Protein AF-A0A6N7AHN6-F1 (afdb_monomer)

Structure (mmCIF, N/CA/C/O backbone):
data_AF-A0A6N7AHN6-F1
#
_entry.id   AF-A0A6N7AHN6-F1
#
loop_
_atom_site.group_PDB
_atom_site.id
_atom_site.type_symbol
_atom_site.label_atom_id
_atom_site.label_alt_id
_atom_site.label_comp_id
_atom_site.label_asym_id
_atom_site.label_entity_id
_atom_site.label_seq_id
_atom_site.pdbx_PDB_ins_code
_atom_site.Cartn_x
_atom_site.Cartn_y
_atom_site.Cartn_z
_atom_site.occupancy
_atom_site.B_iso_or_equiv
_atom_site.auth_seq_id
_atom_site.auth_comp_id
_atom_site.auth_asym_id
_atom_site.auth_atom_id
_atom_site.pdbx_PDB_model_num
ATOM 1 N N . MET A 1 1 ? 43.052 2.326 23.527 1.00 39.94 1 MET A N 1
ATOM 2 C CA . MET A 1 1 ? 41.924 3.138 23.022 1.00 39.94 1 MET A CA 1
ATOM 3 C C . MET A 1 1 ? 40.720 2.216 22.870 1.00 39.94 1 MET A C 1
ATOM 5 O O . MET A 1 1 ? 40.776 1.371 21.984 1.00 39.94 1 MET A O 1
ATOM 9 N N . PRO A 1 2 ? 39.702 2.257 23.745 1.00 37.88 2 PRO A N 1
ATOM 10 C CA . PRO A 1 2 ? 38.536 1.399 23.588 1.00 37.88 2 PRO A CA 1
ATOM 11 C C . PRO A 1 2 ? 37.532 2.038 22.619 1.00 37.88 2 PRO A C 1
ATOM 13 O O . PRO A 1 2 ? 37.198 3.216 22.726 1.00 37.88 2 PRO A O 1
ATOM 16 N N . VAL A 1 3 ? 37.080 1.234 21.660 1.00 33.00 3 VAL A N 1
ATOM 17 C CA . VAL A 1 3 ? 36.005 1.522 20.700 1.00 33.00 3 VAL A CA 1
ATOM 18 C C . VAL A 1 3 ? 34.659 1.520 21.443 1.00 33.00 3 VAL A C 1
ATOM 20 O O . VAL A 1 3 ? 34.403 0.558 22.171 1.00 33.00 3 VAL A O 1
ATOM 23 N N . PRO A 1 4 ? 33.782 2.533 21.306 1.00 35.06 4 PRO A N 1
ATOM 24 C CA . PRO A 1 4 ? 32.464 2.473 21.923 1.00 35.06 4 PRO A CA 1
ATOM 25 C C . PRO A 1 4 ? 31.562 1.485 21.172 1.00 35.06 4 PRO A C 1
ATOM 27 O O . PRO A 1 4 ? 31.421 1.542 19.950 1.00 35.06 4 PRO A O 1
ATOM 30 N N . ALA A 1 5 ? 30.957 0.581 21.942 1.00 36.62 5 ALA A N 1
ATOM 31 C CA . ALA A 1 5 ? 29.991 -0.410 21.493 1.00 36.62 5 ALA A CA 1
ATOM 32 C C . ALA A 1 5 ? 28.795 0.242 20.775 1.00 36.62 5 ALA A C 1
ATOM 34 O O . ALA A 1 5 ? 28.278 1.281 21.194 1.00 36.62 5 ALA A O 1
ATOM 35 N N . GLY A 1 6 ? 28.374 -0.389 19.677 1.00 32.75 6 GLY A N 1
ATOM 36 C CA . GLY A 1 6 ? 27.333 0.094 18.780 1.00 32.75 6 GLY A CA 1
ATOM 37 C C . GLY A 1 6 ? 25.990 0.322 19.471 1.00 32.75 6 GLY A C 1
ATOM 38 O O . GLY A 1 6 ? 25.491 -0.520 20.216 1.00 32.75 6 GLY A O 1
ATOM 39 N N . LYS A 1 7 ? 25.372 1.469 19.170 1.00 34.88 7 LYS A N 1
ATOM 40 C CA . LYS A 1 7 ? 23.957 1.711 19.447 1.00 34.88 7 LYS A CA 1
ATOM 41 C C . LYS A 1 7 ? 23.135 0.780 18.558 1.00 34.88 7 LYS A C 1
ATOM 43 O O . LYS A 1 7 ? 22.992 1.028 17.365 1.00 34.88 7 LYS A O 1
ATOM 48 N N . GLY A 1 8 ? 22.611 -0.292 19.142 1.00 31.05 8 GLY A N 1
ATOM 49 C CA . GLY A 1 8 ? 21.538 -1.060 18.527 1.00 31.05 8 GLY A CA 1
ATOM 50 C C . GLY A 1 8 ? 20.337 -0.146 18.301 1.00 31.05 8 GLY A C 1
ATOM 51 O O . GLY A 1 8 ? 19.847 0.482 19.240 1.00 31.05 8 GLY A O 1
ATOM 52 N N . TYR A 1 9 ? 19.862 -0.066 17.059 1.00 34.28 9 TYR A N 1
ATOM 53 C CA . TYR A 1 9 ? 18.555 0.498 16.726 1.00 34.28 9 TYR A CA 1
ATOM 54 C C . TYR A 1 9 ? 17.463 -0.465 17.215 1.00 34.28 9 TYR A C 1
ATOM 56 O O . TYR A 1 9 ? 16.785 -1.123 16.432 1.00 34.28 9 TYR A O 1
ATOM 64 N N . GLY A 1 10 ? 17.326 -0.597 18.533 1.00 28.77 10 GLY A N 1
ATOM 65 C CA . GLY A 1 10 ? 16.145 -1.186 19.141 1.00 28.77 10 GLY A CA 1
ATOM 66 C C . GLY A 1 10 ? 15.021 -0.165 19.044 1.00 28.77 10 GLY A C 1
ATOM 67 O O . GLY A 1 10 ? 15.088 0.879 19.688 1.00 28.77 10 GLY A O 1
ATOM 68 N N . CYS A 1 11 ? 14.013 -0.436 18.215 1.00 34.22 11 CYS A N 1
ATOM 69 C CA . CYS A 1 11 ? 12.752 0.294 18.284 1.00 34.22 11 CYS A CA 1
ATOM 70 C C . CYS A 1 11 ? 12.193 0.130 19.702 1.00 34.22 11 CYS A C 1
ATOM 72 O O . CYS A 1 11 ? 11.821 -0.975 20.085 1.00 34.22 11 CYS A O 1
ATOM 74 N N . ASP A 1 12 ? 12.163 1.211 20.480 1.00 32.59 12 ASP A N 1
ATOM 75 C CA . ASP A 1 12 ? 11.444 1.250 21.749 1.00 32.59 12 ASP A CA 1
ATOM 76 C C . ASP A 1 12 ? 9.932 1.177 21.453 1.00 32.59 12 ASP A C 1
ATOM 78 O O . ASP A 1 12 ? 9.392 2.118 20.861 1.00 32.59 12 ASP A O 1
ATOM 82 N N . PRO A 1 13 ? 9.225 0.100 21.846 1.00 39.59 13 PRO A N 1
ATOM 83 C CA . PRO A 1 13 ? 7.783 -0.028 21.634 1.00 39.59 13 PRO A CA 1
ATOM 84 C C . PRO A 1 13 ? 6.960 0.983 22.454 1.00 39.59 13 PRO A C 1
ATOM 86 O O . PRO A 1 13 ? 5.746 1.049 22.283 1.00 39.59 13 PRO A O 1
ATOM 89 N N . ARG A 1 14 ? 7.595 1.765 23.342 1.00 36.28 14 ARG A N 1
ATOM 90 C CA . ARG A 1 14 ? 6.977 2.824 24.156 1.00 36.28 14 ARG A CA 1
ATOM 91 C C . ARG A 1 14 ? 7.318 4.242 23.691 1.00 36.28 14 ARG A C 1
ATOM 93 O O . ARG A 1 14 ? 6.868 5.203 24.313 1.00 36.28 14 ARG A O 1
ATOM 100 N N . SER A 1 15 ? 8.067 4.406 22.598 1.00 34.34 15 SER A N 1
ATOM 101 C CA . SER A 1 15 ? 8.198 5.726 21.977 1.00 34.34 15 SER A CA 1
ATOM 102 C C . SER A 1 15 ? 6.828 6.128 21.415 1.00 34.34 15 SER A C 1
ATOM 104 O O . SER A 1 15 ? 6.221 5.292 20.740 1.00 34.34 15 SER A O 1
ATOM 106 N N . PRO A 1 16 ? 6.302 7.347 21.668 1.00 36.22 16 PRO A N 1
ATOM 107 C CA . PRO A 1 16 ? 5.011 7.770 21.141 1.00 36.22 16 PRO A CA 1
ATOM 108 C C . PRO A 1 16 ? 5.146 7.929 19.626 1.00 36.22 16 PRO A C 1
ATOM 110 O O . PRO A 1 16 ? 5.413 9.010 19.103 1.00 36.22 16 PRO A O 1
ATOM 113 N N . ALA A 1 17 ? 5.023 6.819 18.902 1.00 42.56 17 ALA A N 1
ATOM 114 C CA . ALA A 1 17 ? 4.887 6.826 17.467 1.00 42.56 17 ALA A CA 1
ATOM 115 C C . ALA A 1 17 ? 3.622 7.630 17.197 1.00 42.56 17 ALA A C 1
ATOM 117 O O . ALA A 1 17 ? 2.525 7.169 17.497 1.00 42.56 17 ALA A O 1
ATOM 118 N N . VAL A 1 18 ? 3.794 8.860 16.708 1.00 52.00 18 VAL A N 1
ATOM 119 C CA . VAL A 1 18 ? 2.701 9.747 16.310 1.00 52.00 18 VAL A CA 1
ATOM 120 C C . VAL A 1 18 ? 1.701 8.907 15.522 1.00 52.00 18 VAL A C 1
ATOM 122 O O . VAL A 1 18 ? 2.014 8.448 14.417 1.00 52.00 18 VAL A O 1
ATOM 125 N N . VAL A 1 19 ? 0.538 8.639 16.124 1.00 57.44 19 VAL A N 1
ATOM 126 C CA . VAL A 1 19 ? -0.508 7.844 15.486 1.00 57.44 19 VAL A CA 1
ATOM 127 C C . VAL A 1 19 ? -0.820 8.535 14.169 1.00 57.44 19 VAL A C 1
ATOM 129 O O . VAL A 1 19 ? -1.138 9.727 14.127 1.00 57.44 19 VAL A O 1
ATOM 132 N N . SER A 1 20 ? -0.610 7.809 13.072 1.00 68.69 20 SER A N 1
ATOM 133 C CA . SER A 1 20 ? -0.808 8.346 11.732 1.00 68.69 20 SER A CA 1
ATOM 134 C C . SER A 1 20 ? -2.305 8.505 11.519 1.00 68.69 20 SER A C 1
ATOM 136 O O . SER A 1 20 ? -3.002 7.542 11.226 1.00 68.69 20 SER A O 1
ATOM 138 N N . GLY A 1 21 ? -2.803 9.717 11.753 1.00 82.25 21 GLY A N 1
ATOM 139 C CA . GLY A 1 21 ? -4.217 10.022 11.614 1.00 82.25 21 GLY A CA 1
ATOM 140 C C . GLY A 1 21 ? -4.666 10.104 10.149 1.00 82.25 21 GLY A C 1
ATOM 141 O O . GLY A 1 21 ? -3.852 9.976 9.219 1.00 82.25 21 GLY A O 1
ATOM 142 N N . PRO A 1 22 ? -5.969 10.334 9.922 1.00 89.06 22 PRO A N 1
ATOM 143 C CA . PRO A 1 22 ? -6.553 10.401 8.590 1.00 89.06 22 PRO A CA 1
ATOM 144 C C . PRO A 1 22 ? -5.842 11.325 7.594 1.00 89.06 22 PRO A C 1
ATOM 146 O O . PRO A 1 22 ? -5.617 10.940 6.444 1.00 89.06 22 PRO A O 1
ATOM 149 N N . GLY A 1 23 ? -5.436 12.524 8.015 1.00 91.00 23 GLY A N 1
ATOM 150 C CA . GLY A 1 23 ? -4.779 13.503 7.153 1.00 91.00 23 GLY A CA 1
ATOM 151 C C . GLY A 1 23 ? -3.401 13.052 6.667 1.00 91.00 23 GLY A C 1
ATOM 152 O O . GLY A 1 23 ? -3.071 13.223 5.492 1.00 91.00 23 GLY A O 1
ATOM 153 N N . VAL A 1 24 ? -2.597 12.434 7.539 1.00 91.50 24 VAL A N 1
ATOM 154 C CA . VAL A 1 24 ? -1.298 11.852 7.147 1.00 91.50 24 VAL A CA 1
ATOM 155 C C . VAL A 1 24 ? -1.517 10.716 6.152 1.00 91.50 24 VAL A C 1
ATOM 157 O O . VAL A 1 24 ? -0.846 10.670 5.119 1.00 91.50 24 VAL A O 1
ATOM 160 N N . THR A 1 25 ? -2.494 9.854 6.431 1.00 93.88 25 THR A N 1
ATOM 161 C CA . THR A 1 25 ? -2.816 8.696 5.596 1.00 93.88 25 THR A CA 1
ATOM 162 C C . THR A 1 25 ? -3.209 9.097 4.181 1.00 93.88 25 THR A C 1
ATOM 164 O O . THR A 1 25 ? -2.627 8.600 3.216 1.00 93.88 25 THR A O 1
ATOM 167 N N . ARG A 1 26 ? -4.107 10.079 4.041 1.00 95.81 26 ARG A N 1
ATOM 168 C CA . ARG A 1 26 ? -4.501 10.626 2.734 1.00 95.81 26 ARG A CA 1
ATOM 169 C C . ARG A 1 26 ? -3.321 11.205 1.957 1.00 95.81 26 ARG A C 1
ATOM 171 O O . ARG A 1 26 ? -3.214 10.971 0.756 1.00 95.81 26 ARG A O 1
ATOM 178 N N . ARG A 1 27 ? -2.410 11.927 2.622 1.00 96.56 27 ARG A N 1
ATOM 179 C CA . ARG A 1 27 ? -1.215 12.478 1.957 1.00 96.56 27 ARG A CA 1
ATOM 180 C C . ARG A 1 27 ? -0.295 11.380 1.428 1.00 96.56 27 ARG A C 1
ATOM 182 O O . ARG A 1 27 ? 0.122 11.457 0.278 1.00 96.56 27 ARG A O 1
ATOM 189 N N . GLN A 1 28 ? -0.006 10.354 2.231 1.00 97.12 28 GLN A N 1
ATOM 190 C CA . GLN A 1 28 ? 0.841 9.237 1.791 1.00 97.12 28 GLN A CA 1
ATOM 191 C C . GLN A 1 28 ? 0.197 8.453 0.639 1.00 97.12 28 GLN A C 1
ATOM 193 O O . GLN A 1 28 ? 0.873 8.154 -0.343 1.00 97.12 28 GLN A O 1
ATOM 198 N N . ALA A 1 29 ? -1.116 8.208 0.709 1.00 98.00 29 ALA A N 1
ATOM 199 C CA . ALA A 1 29 ? -1.883 7.613 -0.384 1.00 98.00 29 ALA A CA 1
ATOM 200 C C . ALA A 1 29 ? -1.804 8.459 -1.671 1.00 98.00 29 ALA A C 1
ATOM 202 O O . ALA A 1 29 ? -1.579 7.927 -2.758 1.00 98.00 29 ALA A O 1
ATOM 203 N N . GLY A 1 30 ? -1.906 9.786 -1.549 1.00 98.25 30 GLY A N 1
ATOM 204 C CA . GLY A 1 30 ? -1.727 10.715 -2.665 1.00 98.25 30 GLY A CA 1
ATOM 205 C C . GLY A 1 30 ? -0.326 10.659 -3.283 1.00 98.25 30 GLY A C 1
ATOM 206 O O . GLY A 1 30 ? -0.199 10.658 -4.507 1.00 98.25 30 GLY A O 1
ATOM 207 N N . TYR A 1 31 ? 0.727 10.565 -2.466 1.00 98.25 31 TYR A N 1
ATOM 208 C CA . TYR A 1 31 ? 2.099 10.432 -2.963 1.00 98.25 31 TYR A CA 1
ATOM 209 C C . TYR A 1 31 ? 2.334 9.118 -3.698 1.00 98.25 31 TYR A C 1
ATOM 211 O O . TYR A 1 31 ? 2.979 9.145 -4.748 1.00 98.25 31 TYR A O 1
ATOM 219 N N . LEU A 1 32 ? 1.807 8.001 -3.183 1.00 98.56 32 LEU A N 1
ATOM 220 C CA . LEU A 1 32 ? 1.880 6.713 -3.872 1.00 98.56 32 LEU A CA 1
ATOM 221 C C . LEU A 1 32 ? 1.182 6.789 -5.231 1.00 98.56 32 LEU A C 1
ATOM 223 O O . LEU A 1 32 ? 1.795 6.455 -6.238 1.00 98.56 32 LEU A O 1
ATOM 227 N N . ARG A 1 33 ? -0.052 7.310 -5.272 1.00 98.56 33 ARG A N 1
ATOM 228 C CA . ARG A 1 33 ? -0.821 7.464 -6.518 1.00 98.56 33 ARG A CA 1
ATOM 229 C C . ARG A 1 33 ? -0.051 8.257 -7.579 1.00 98.56 33 ARG A C 1
ATOM 231 O O . ARG A 1 33 ? -0.053 7.886 -8.746 1.00 98.56 33 ARG A O 1
ATOM 238 N N . GLN A 1 34 ? 0.630 9.332 -7.178 1.00 98.44 34 GLN A N 1
ATOM 239 C CA . GLN A 1 34 ? 1.436 10.143 -8.097 1.00 98.44 34 GLN A CA 1
ATOM 240 C C . GLN A 1 34 ? 2.677 9.406 -8.615 1.00 98.44 34 GLN A C 1
ATOM 242 O O . GLN A 1 34 ? 2.981 9.493 -9.801 1.00 98.44 34 GLN A O 1
ATOM 247 N N . SER A 1 35 ? 3.417 8.708 -7.746 1.00 98.12 35 SER A N 1
ATOM 248 C CA . SER A 1 35 ? 4.598 7.949 -8.185 1.00 98.12 35 SER A CA 1
ATOM 249 C C . SER A 1 35 ? 4.228 6.755 -9.055 1.00 98.12 35 SER A C 1
ATOM 251 O O . SER A 1 35 ? 4.932 6.483 -10.019 1.00 98.12 35 SER A O 1
ATOM 253 N N . ASP A 1 36 ? 3.120 6.090 -8.733 1.00 98.38 36 ASP A N 1
ATOM 254 C CA . ASP A 1 36 ? 2.578 4.970 -9.494 1.00 98.38 36 ASP A CA 1
ATOM 255 C C . ASP A 1 36 ? 2.229 5.396 -10.926 1.00 98.38 36 ASP A C 1
ATOM 257 O O . ASP A 1 36 ? 2.824 4.904 -11.883 1.00 98.38 36 ASP A O 1
ATOM 261 N N . ALA A 1 37 ? 1.388 6.426 -11.071 1.00 97.69 37 ALA A N 1
ATOM 262 C CA . ALA A 1 37 ? 1.009 6.963 -12.377 1.00 97.69 37 ALA A CA 1
ATOM 263 C C . ALA A 1 37 ? 2.217 7.430 -13.209 1.00 97.69 37 ALA A C 1
ATOM 265 O O . ALA A 1 37 ? 2.214 7.313 -14.432 1.00 97.69 37 ALA A O 1
ATOM 266 N N . ARG A 1 38 ? 3.263 7.958 -12.559 1.00 96.94 38 ARG A N 1
ATOM 267 C CA . ARG A 1 38 ? 4.487 8.395 -13.241 1.00 96.94 38 ARG A CA 1
ATOM 268 C C . ARG A 1 38 ? 5.330 7.212 -13.725 1.00 96.94 38 ARG A C 1
ATOM 270 O O . ARG A 1 38 ? 5.765 7.217 -14.874 1.00 96.94 38 ARG A O 1
ATOM 277 N N . LEU A 1 39 ? 5.561 6.206 -12.881 1.00 96.62 39 LEU A N 1
ATOM 278 C CA . LEU A 1 39 ? 6.412 5.059 -13.217 1.00 96.62 39 LEU A CA 1
ATOM 279 C C . LEU A 1 39 ? 5.756 4.142 -14.263 1.00 96.62 39 LEU A C 1
ATOM 281 O O . LEU A 1 39 ? 6.416 3.722 -15.223 1.00 96.62 39 LEU A O 1
ATOM 285 N N . PHE A 1 40 ? 4.452 3.902 -14.102 1.00 97.12 40 PHE A N 1
ATOM 286 C CA . PHE A 1 40 ? 3.639 2.985 -14.906 1.00 97.12 40 PHE A CA 1
ATOM 287 C C . PHE A 1 40 ? 2.801 3.691 -15.982 1.00 97.12 40 PHE A C 1
ATOM 289 O O . PHE A 1 40 ? 1.854 3.116 -16.511 1.00 97.12 40 PHE A O 1
ATOM 296 N N . HIS A 1 41 ? 3.178 4.913 -16.387 1.00 94.12 41 HIS A N 1
ATOM 297 C CA . HIS A 1 41 ? 2.607 5.558 -17.584 1.00 94.12 41 HIS A CA 1
ATOM 298 C C . HIS A 1 41 ? 2.793 4.710 -18.860 1.00 94.12 41 HIS A C 1
ATOM 300 O O . HIS A 1 41 ? 2.097 4.903 -19.854 1.00 94.12 41 HIS A O 1
ATOM 306 N N . ALA A 1 42 ? 3.748 3.781 -18.821 1.00 90.25 42 ALA A N 1
ATOM 307 C CA . ALA A 1 42 ? 3.970 2.714 -19.780 1.00 90.25 42 ALA A CA 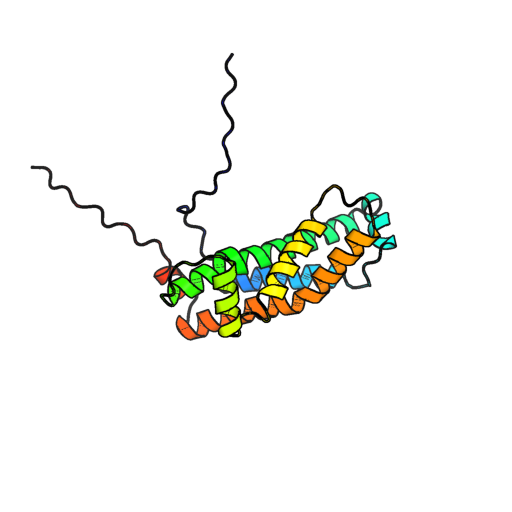1
ATOM 308 C C . ALA A 1 42 ? 4.263 1.404 -19.016 1.00 90.25 42 ALA A C 1
ATOM 310 O O . ALA A 1 42 ? 4.708 1.476 -17.862 1.00 90.25 42 ALA A O 1
ATOM 311 N N . PRO A 1 43 ? 4.093 0.222 -19.641 1.00 89.56 43 PRO A N 1
ATOM 312 C CA . PRO A 1 43 ? 4.434 -1.066 -19.031 1.00 89.56 43 PRO A CA 1
ATOM 313 C C . PRO A 1 43 ? 5.878 -1.100 -18.521 1.00 89.56 43 PRO A C 1
ATOM 315 O O . PRO A 1 43 ? 6.784 -0.603 -19.200 1.00 89.56 43 PRO A O 1
ATOM 318 N N . PHE A 1 44 ? 6.114 -1.648 -17.327 1.00 91.88 44 PHE A N 1
ATOM 319 C CA . PHE A 1 44 ? 7.454 -1.724 -16.742 1.00 91.88 44 PHE A CA 1
ATOM 320 C C . PHE A 1 44 ? 8.115 -3.058 -17.103 1.00 91.88 44 PHE A C 1
ATOM 322 O O . PHE A 1 44 ? 7.823 -4.074 -16.490 1.00 91.88 44 PHE A O 1
ATOM 329 N N . THR A 1 45 ? 8.955 -3.083 -18.138 1.00 94.56 45 THR A N 1
ATOM 330 C CA . THR A 1 45 ? 9.526 -4.326 -18.689 1.00 94.56 45 THR A CA 1
ATOM 331 C C . THR A 1 45 ? 10.960 -4.586 -18.215 1.00 94.56 45 THR A C 1
ATOM 333 O O . THR A 1 45 ? 11.619 -3.687 -17.685 1.00 94.56 45 THR A O 1
ATOM 336 N N . ALA A 1 46 ? 11.478 -5.791 -18.463 1.00 92.75 46 ALA A N 1
ATOM 337 C CA . ALA A 1 46 ? 12.877 -6.142 -18.212 1.00 92.75 46 ALA A CA 1
ATOM 338 C C . ALA A 1 46 ? 13.861 -5.223 -18.961 1.00 92.75 46 ALA A C 1
ATOM 340 O O . ALA A 1 46 ? 14.884 -4.823 -18.410 1.00 92.75 46 ALA A O 1
ATOM 341 N N . GLU A 1 47 ? 13.533 -4.790 -20.182 1.00 92.69 47 GLU A N 1
ATOM 342 C CA . GLU A 1 47 ? 14.352 -3.825 -20.926 1.00 92.69 47 GLU A CA 1
ATOM 343 C C . GLU A 1 47 ? 14.389 -2.461 -20.232 1.00 92.69 47 GLU A C 1
ATOM 345 O O . GLU A 1 47 ? 15.401 -1.765 -20.280 1.00 92.69 47 GLU A O 1
ATOM 350 N N . ARG A 1 48 ? 13.299 -2.053 -19.567 1.00 93.38 48 ARG A N 1
ATOM 351 C CA . ARG A 1 48 ? 13.297 -0.819 -18.771 1.00 93.38 48 ARG A CA 1
ATOM 352 C C . ARG A 1 48 ? 14.173 -0.962 -17.532 1.00 93.38 48 ARG A C 1
ATOM 354 O O . ARG A 1 48 ? 14.886 -0.012 -17.226 1.00 93.38 48 ARG A O 1
ATOM 361 N N . VAL A 1 49 ? 14.164 -2.127 -16.883 1.00 91.69 49 VAL A N 1
ATOM 362 C CA . VAL A 1 49 ? 15.060 -2.433 -15.757 1.00 91.69 49 VAL A CA 1
ATOM 363 C C . VAL A 1 49 ? 16.528 -2.375 -16.182 1.00 91.69 49 VAL A C 1
ATOM 365 O O . VAL A 1 49 ? 17.326 -1.717 -15.524 1.00 91.69 49 VAL A O 1
ATOM 368 N N . ALA A 1 50 ? 16.882 -2.968 -17.324 1.00 90.56 50 ALA A N 1
ATOM 369 C CA . ALA A 1 50 ? 18.257 -2.965 -17.832 1.00 90.56 50 ALA A CA 1
ATOM 370 C C . ALA A 1 50 ? 18.814 -1.555 -18.123 1.00 90.56 50 ALA A C 1
ATOM 372 O O . ALA A 1 50 ? 20.019 -1.381 -18.282 1.00 90.56 50 ALA A O 1
ATOM 373 N N . ARG A 1 51 ? 17.949 -0.536 -18.205 1.00 91.31 51 ARG A N 1
ATOM 374 C CA . ARG A 1 51 ? 18.347 0.863 -18.418 1.00 91.31 51 ARG A CA 1
ATOM 375 C C . ARG A 1 51 ? 18.512 1.659 -17.126 1.00 91.31 51 ARG A C 1
ATOM 377 O O . ARG A 1 51 ? 18.936 2.803 -17.225 1.00 91.31 51 ARG A O 1
ATOM 384 N N . LEU A 1 52 ? 18.190 1.111 -15.950 1.00 90.50 52 LEU A N 1
ATOM 385 C CA . LEU A 1 52 ? 18.229 1.866 -14.688 1.00 90.50 52 LEU A CA 1
ATOM 386 C C . LEU A 1 52 ? 19.622 2.445 -14.394 1.00 90.50 52 LEU A C 1
ATOM 388 O O . LEU A 1 52 ? 19.712 3.590 -13.964 1.00 90.50 52 LEU A O 1
ATOM 392 N N . ASP A 1 53 ? 20.693 1.715 -14.714 1.00 87.75 53 ASP A N 1
ATOM 393 C CA . ASP A 1 53 ? 22.072 2.188 -14.508 1.00 87.75 53 ASP A CA 1
ATOM 394 C C . ASP A 1 53 ? 22.451 3.365 -15.421 1.00 87.75 53 ASP A C 1
ATOM 396 O O . ASP A 1 53 ? 23.280 4.202 -15.064 1.00 87.75 53 ASP A O 1
ATOM 400 N N . ALA A 1 54 ? 21.846 3.441 -16.609 1.00 91.38 54 ALA A N 1
ATOM 401 C CA . ALA A 1 54 ? 22.118 4.477 -17.605 1.00 91.38 54 ALA A CA 1
ATOM 402 C C . ALA A 1 54 ? 21.109 5.641 -17.560 1.00 91.38 54 ALA A C 1
ATOM 404 O O . ALA A 1 54 ? 21.397 6.727 -18.066 1.00 91.38 54 ALA A O 1
ATOM 405 N N . ASP A 1 55 ? 19.932 5.429 -16.970 1.00 93.56 55 ASP A N 1
ATOM 406 C CA . ASP A 1 55 ? 18.835 6.389 -16.867 1.00 93.56 55 ASP A CA 1
ATOM 407 C C . ASP A 1 55 ? 18.522 6.681 -15.393 1.00 93.56 55 ASP A C 1
ATOM 409 O O . ASP A 1 55 ? 17.637 6.082 -14.773 1.00 93.56 55 ASP A O 1
ATOM 413 N N . ILE A 1 56 ? 19.243 7.665 -14.846 1.00 93.00 56 ILE A N 1
ATOM 414 C CA . ILE A 1 56 ? 19.081 8.139 -13.463 1.00 93.00 56 ILE A CA 1
ATOM 415 C C . ILE A 1 56 ? 17.625 8.537 -13.185 1.00 93.00 56 ILE A C 1
ATOM 417 O O . ILE A 1 56 ? 17.094 8.252 -12.114 1.00 93.00 56 ILE A O 1
ATOM 421 N N . GLY A 1 57 ? 16.945 9.155 -14.155 1.00 94.81 57 GLY A N 1
ATOM 422 C CA . GLY A 1 57 ? 15.566 9.599 -13.983 1.00 94.81 57 GLY A CA 1
ATOM 423 C C . GLY A 1 57 ? 14.590 8.433 -13.817 1.00 94.81 57 GLY A C 1
ATOM 424 O O . GLY A 1 57 ? 13.623 8.545 -13.059 1.00 94.81 57 GLY A O 1
ATOM 425 N N . LEU A 1 58 ? 14.821 7.315 -14.508 1.00 93.38 58 LEU A N 1
ATOM 426 C CA . LEU A 1 58 ? 14.043 6.087 -14.343 1.00 93.38 58 LEU A CA 1
ATOM 427 C C . LEU A 1 58 ? 14.379 5.372 -13.026 1.00 93.38 58 LEU A C 1
ATOM 429 O O . LEU A 1 58 ? 13.462 4.903 -12.344 1.00 93.38 58 LEU A O 1
ATOM 433 N N . ALA A 1 59 ? 15.658 5.336 -12.642 1.00 92.88 59 ALA A N 1
ATOM 434 C CA . ALA A 1 59 ? 16.101 4.785 -11.361 1.00 92.88 59 ALA A CA 1
ATOM 435 C C . ALA A 1 59 ? 15.448 5.508 -10.175 1.00 92.88 59 ALA A C 1
ATOM 437 O O . ALA A 1 59 ? 14.813 4.877 -9.328 1.00 92.88 59 ALA A O 1
ATOM 438 N N . GLU A 1 60 ? 15.487 6.841 -10.166 1.00 94.94 60 GLU A N 1
ATOM 439 C CA . GLU A 1 60 ? 14.854 7.659 -9.130 1.00 94.94 60 GLU A CA 1
ATOM 440 C C . GLU A 1 60 ? 13.336 7.465 -9.071 1.00 94.94 60 GLU A C 1
ATOM 442 O O . GLU A 1 60 ? 12.753 7.435 -7.984 1.00 94.94 60 GLU A O 1
ATOM 447 N N . GLN A 1 61 ? 12.666 7.324 -10.220 1.00 95.50 61 GLN A N 1
ATOM 448 C CA . GLN A 1 61 ? 11.226 7.053 -10.257 1.00 95.50 61 GLN A CA 1
ATOM 449 C C . GLN A 1 61 ? 10.889 5.681 -9.667 1.00 95.50 61 GLN A C 1
ATOM 451 O O . GLN A 1 61 ? 9.914 5.571 -8.921 1.00 95.50 61 GLN A O 1
ATOM 456 N N . THR A 1 62 ? 11.710 4.673 -9.964 1.00 94.75 62 THR A N 1
ATOM 457 C CA . THR A 1 62 ? 11.564 3.310 -9.441 1.00 94.75 62 THR A CA 1
ATOM 458 C C . THR A 1 62 ? 11.720 3.297 -7.921 1.00 94.75 62 THR A C 1
ATOM 460 O O . THR A 1 62 ? 10.813 2.862 -7.215 1.00 94.75 62 THR A O 1
ATOM 463 N N . GLU A 1 63 ? 12.795 3.889 -7.396 1.00 94.25 63 GLU A N 1
ATOM 464 C CA . GLU A 1 63 ? 13.027 4.010 -5.948 1.00 94.25 63 GLU A CA 1
ATOM 465 C C . GLU A 1 63 ? 11.926 4.832 -5.255 1.00 94.25 63 GLU A C 1
ATOM 467 O O . GLU A 1 63 ? 11.414 4.483 -4.185 1.00 94.25 63 GLU A O 1
ATOM 472 N N . THR A 1 64 ? 11.490 5.924 -5.888 1.00 96.31 64 THR A N 1
ATOM 473 C CA . THR A 1 64 ? 10.406 6.763 -5.366 1.00 96.31 64 THR A CA 1
ATOM 474 C C . THR A 1 64 ? 9.105 5.976 -5.229 1.00 96.31 64 THR A C 1
ATOM 476 O O . THR A 1 64 ? 8.417 6.110 -4.215 1.00 96.31 64 THR A O 1
ATOM 479 N N . PHE A 1 65 ? 8.750 5.163 -6.222 1.00 97.62 65 PHE A N 1
ATOM 480 C CA . PHE A 1 65 ? 7.578 4.295 -6.154 1.00 97.62 65 PHE A CA 1
ATOM 481 C C . PHE A 1 65 ? 7.731 3.229 -5.062 1.00 97.62 65 PHE A C 1
ATOM 483 O O . PHE A 1 65 ? 6.897 3.176 -4.154 1.00 97.62 65 PHE A O 1
ATOM 490 N N . SER A 1 66 ? 8.815 2.447 -5.096 1.00 95.44 66 SER A N 1
ATOM 491 C CA . SER A 1 66 ? 9.069 1.348 -4.155 1.00 95.44 66 SER A CA 1
ATOM 492 C C . SER A 1 66 ? 9.046 1.824 -2.702 1.00 95.44 66 SER A C 1
ATOM 494 O O . SER A 1 66 ? 8.385 1.227 -1.842 1.00 95.44 66 SER A O 1
ATOM 496 N N . SER A 1 67 ? 9.693 2.957 -2.419 1.00 95.62 67 SER A N 1
ATOM 497 C CA . SER A 1 67 ? 9.727 3.546 -1.078 1.00 95.62 67 SER A CA 1
ATOM 498 C C . SER A 1 67 ? 8.358 4.064 -0.620 1.00 95.62 67 SER A C 1
ATOM 500 O O . SER A 1 67 ? 7.999 3.911 0.551 1.00 95.62 67 SER A O 1
ATOM 502 N N . ARG A 1 68 ? 7.552 4.656 -1.514 1.00 97.56 68 ARG A N 1
ATOM 503 C CA . ARG A 1 68 ? 6.199 5.148 -1.189 1.00 97.56 68 ARG A CA 1
ATOM 504 C C . ARG A 1 68 ? 5.204 4.012 -0.985 1.00 97.56 68 ARG A C 1
ATOM 506 O O . ARG A 1 68 ? 4.404 4.099 -0.053 1.00 97.56 68 ARG A O 1
ATOM 513 N N . PHE A 1 69 ? 5.282 2.954 -1.791 1.00 97.88 69 PHE A N 1
ATOM 514 C CA . PHE A 1 69 ? 4.467 1.749 -1.631 1.00 97.88 69 PHE A CA 1
ATOM 515 C C . PHE A 1 69 ? 4.732 1.110 -0.264 1.00 97.88 69 PHE A C 1
ATOM 517 O O . PHE A 1 69 ? 3.816 0.964 0.548 1.00 97.88 69 PHE A O 1
ATOM 524 N N . SER A 1 70 ? 6.012 0.853 0.031 1.00 95.62 70 SER A N 1
ATOM 525 C CA . SER A 1 70 ? 6.474 0.299 1.310 1.00 95.62 70 SER A CA 1
ATOM 526 C C . SER A 1 70 ? 5.984 1.126 2.496 1.00 95.62 70 SER A C 1
ATOM 528 O O . SER A 1 70 ? 5.386 0.600 3.433 1.00 95.62 70 SER A O 1
ATOM 530 N N . ARG A 1 71 ? 6.186 2.449 2.434 1.00 95.31 71 ARG A N 1
ATOM 531 C CA . ARG A 1 71 ? 5.822 3.368 3.515 1.00 95.31 71 ARG A CA 1
ATOM 532 C C . ARG A 1 71 ? 4.323 3.378 3.786 1.00 95.31 71 ARG A C 1
ATOM 534 O O . ARG A 1 71 ? 3.936 3.396 4.953 1.00 95.31 71 ARG A O 1
ATOM 541 N N . LEU A 1 72 ? 3.488 3.390 2.744 1.00 97.06 72 LEU A N 1
ATOM 542 C CA . LEU A 1 72 ? 2.038 3.362 2.921 1.00 97.06 72 LEU A CA 1
ATOM 543 C C . LEU A 1 72 ? 1.600 2.033 3.543 1.00 97.06 72 LEU A C 1
ATOM 545 O O . LEU A 1 72 ? 0.875 2.055 4.534 1.00 97.06 72 LEU A O 1
ATOM 549 N N . GLN A 1 73 ? 2.086 0.900 3.030 1.00 96.38 73 GLN A N 1
ATOM 550 C CA . GL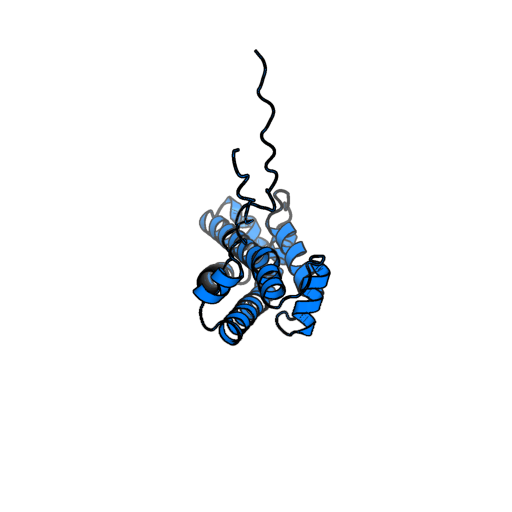N A 1 73 ? 1.760 -0.419 3.576 1.00 96.38 73 GLN A CA 1
ATOM 551 C C . GLN A 1 73 ? 2.148 -0.542 5.053 1.00 96.38 73 GLN A C 1
ATOM 553 O O . GLN A 1 73 ? 1.313 -0.915 5.877 1.00 96.38 73 GLN A O 1
ATOM 558 N N . ASP A 1 74 ? 3.380 -0.179 5.410 1.00 94.25 74 ASP A N 1
ATOM 559 C CA . ASP A 1 74 ? 3.853 -0.264 6.793 1.00 94.25 74 ASP A CA 1
ATOM 560 C C . ASP A 1 74 ? 3.074 0.669 7.721 1.00 94.25 74 ASP A C 1
ATOM 562 O O . ASP A 1 74 ? 2.706 0.291 8.833 1.00 94.25 74 ASP A O 1
ATOM 566 N N . MET A 1 75 ? 2.783 1.889 7.271 1.00 94.56 75 MET A N 1
ATOM 567 C CA . MET A 1 75 ? 2.002 2.840 8.055 1.00 94.56 75 MET A CA 1
ATOM 568 C C . MET A 1 75 ? 0.578 2.329 8.301 1.00 94.56 75 MET A C 1
ATOM 570 O O . MET A 1 75 ? 0.105 2.394 9.434 1.00 94.56 75 MET A O 1
ATOM 574 N N . LEU A 1 76 ? -0.099 1.803 7.277 1.00 96.19 76 LEU A N 1
ATOM 575 C CA . LEU A 1 76 ? -1.453 1.272 7.421 1.00 96.19 76 LEU A CA 1
ATOM 576 C C . LEU A 1 76 ? -1.473 0.025 8.310 1.00 96.19 76 LEU A C 1
ATOM 578 O O . LEU A 1 76 ? -2.244 -0.028 9.262 1.00 96.19 76 LEU A O 1
ATOM 582 N N . GLY A 1 77 ? -0.604 -0.949 8.038 1.00 94.69 77 GLY A N 1
ATOM 583 C CA . GLY A 1 77 ? -0.631 -2.247 8.711 1.00 94.69 77 GLY A CA 1
ATOM 584 C C . GLY A 1 77 ? -0.042 -2.232 10.120 1.00 94.69 77 GLY A C 1
ATOM 585 O O . GLY A 1 77 ? -0.602 -2.843 11.023 1.00 94.69 77 GLY A O 1
ATOM 586 N N . HIS A 1 78 ? 1.080 -1.544 10.336 1.00 91.62 78 HIS A N 1
ATOM 587 C CA . HIS A 1 78 ? 1.799 -1.608 11.614 1.00 91.62 78 HIS A CA 1
ATOM 588 C C . HIS A 1 78 ? 1.488 -0.455 12.563 1.00 91.62 78 HIS A C 1
ATOM 590 O O . HIS A 1 78 ? 1.798 -0.557 13.747 1.00 91.62 78 HIS A O 1
ATOM 596 N N . LYS A 1 79 ? 0.892 0.638 12.072 1.00 90.06 79 LYS A N 1
ATOM 597 C CA . LYS A 1 79 ? 0.593 1.809 12.907 1.00 90.06 79 LYS A CA 1
ATOM 598 C C . LYS A 1 79 ? -0.892 2.114 12.956 1.00 90.06 79 LYS A C 1
ATOM 600 O O . LYS A 1 79 ? -1.454 2.183 14.042 1.00 90.06 79 LYS A O 1
ATOM 605 N N . PHE A 1 80 ? -1.526 2.293 11.800 1.00 92.62 80 PHE A N 1
ATOM 606 C CA . PHE A 1 80 ? -2.913 2.739 11.752 1.00 92.62 80 PHE A CA 1
ATOM 607 C C . PHE A 1 80 ? -3.864 1.624 12.198 1.00 92.62 80 PHE A C 1
ATOM 609 O O . PHE A 1 80 ? -4.598 1.810 13.162 1.00 92.62 80 PHE A O 1
ATOM 616 N N . LEU A 1 81 ? -3.822 0.451 11.568 1.00 94.19 81 LEU A N 1
ATOM 617 C CA . LEU A 1 81 ? -4.737 -0.642 11.892 1.00 94.19 81 LEU A CA 1
ATOM 618 C C . LEU A 1 81 ? -4.697 -1.037 13.387 1.00 94.19 81 LEU A C 1
ATOM 620 O O . LEU A 1 81 ? -5.764 -1.052 14.002 1.00 94.19 81 LEU A O 1
ATOM 624 N N . PRO A 1 82 ? -3.527 -1.269 14.021 1.00 92.00 82 PRO A N 1
ATOM 625 C CA . PRO A 1 82 ? -3.466 -1.589 15.448 1.00 92.00 82 PRO A CA 1
ATOM 626 C C . PRO A 1 82 ? -4.011 -0.472 16.342 1.00 92.00 82 PRO A C 1
ATOM 628 O O . PRO A 1 82 ? -4.706 -0.759 17.314 1.00 92.00 82 PRO A O 1
ATOM 631 N N . ALA A 1 83 ? -3.742 0.795 16.008 1.00 90.31 83 ALA A N 1
ATOM 632 C CA . ALA A 1 83 ? -4.304 1.930 16.734 1.00 90.31 83 ALA A CA 1
ATOM 633 C C . ALA A 1 83 ? -5.834 1.974 16.591 1.00 90.31 83 ALA A C 1
ATOM 635 O O . ALA A 1 83 ? -6.558 2.070 17.573 1.00 90.31 83 ALA A O 1
ATOM 636 N N . LEU A 1 84 ? -6.367 1.817 15.379 1.00 91.81 84 LEU A N 1
ATOM 637 C CA . LEU A 1 84 ? -7.814 1.814 15.179 1.00 91.81 84 LEU A CA 1
ATOM 638 C C . LEU A 1 84 ? -8.496 0.680 15.958 1.00 91.81 84 LEU A C 1
ATOM 640 O O . LEU A 1 84 ? -9.490 0.925 16.635 1.00 91.81 84 LEU A O 1
ATOM 644 N N . LEU A 1 85 ? -7.946 -0.534 15.916 1.00 92.00 85 LEU A N 1
ATOM 645 C CA . LEU A 1 85 ? -8.465 -1.670 16.684 1.00 92.00 85 LEU A CA 1
ATOM 646 C C . LEU A 1 85 ? -8.413 -1.400 18.196 1.00 92.00 85 LEU A C 1
ATOM 648 O O . LEU A 1 85 ? -9.416 -1.578 18.886 1.00 92.00 85 LEU A O 1
ATOM 652 N N . THR A 1 86 ? -7.298 -0.863 18.696 1.00 89.88 86 THR A N 1
ATOM 653 C CA . THR A 1 86 ? -7.158 -0.463 20.107 1.00 89.88 86 THR A CA 1
ATOM 654 C C . THR A 1 86 ? -8.203 0.590 20.502 1.00 89.88 86 THR A C 1
ATOM 656 O O . THR A 1 86 ? -8.795 0.508 21.577 1.00 89.88 86 THR A O 1
ATOM 659 N N . ALA A 1 87 ? -8.510 1.547 19.617 1.00 88.69 87 ALA A N 1
ATOM 660 C CA . ALA A 1 87 ? -9.529 2.583 19.846 1.00 88.69 87 ALA A CA 1
ATOM 661 C C . ALA A 1 87 ? -10.937 2.011 19.982 1.00 88.69 87 ALA A C 1
ATOM 663 O O . ALA A 1 87 ? -11.791 2.584 20.656 1.00 88.69 87 ALA A O 1
ATOM 664 N N . LEU A 1 88 ? -11.167 0.872 19.336 1.00 89.19 88 LEU A N 1
ATOM 665 C CA . LEU A 1 88 ? -12.404 0.110 19.407 1.00 89.19 88 LEU A CA 1
ATOM 666 C C . LEU A 1 88 ? -12.395 -0.911 20.554 1.00 89.19 88 LEU A C 1
ATOM 668 O O . LEU A 1 88 ? -13.295 -1.744 20.622 1.00 89.19 88 LEU A O 1
ATOM 672 N N . SER A 1 89 ? -11.411 -0.823 21.457 1.00 89.12 89 SER A N 1
ATOM 673 C CA . SER A 1 89 ? -11.225 -1.723 22.598 1.00 89.12 89 SER A CA 1
ATOM 674 C C . SER A 1 89 ? -11.004 -3.189 22.207 1.00 89.12 89 SER A C 1
ATOM 676 O O . SER A 1 89 ? -11.298 -4.088 22.993 1.00 89.12 89 SER A O 1
ATOM 678 N N . GLU A 1 90 ? -10.463 -3.440 21.012 1.00 89.88 90 GLU A N 1
ATOM 679 C CA . GLU A 1 90 ? -9.965 -4.766 20.645 1.00 89.88 90 GLU A CA 1
ATOM 680 C C . GLU A 1 90 ? -8.632 -5.033 21.369 1.00 89.88 90 GLU A C 1
ATOM 682 O O . GLU A 1 90 ? -7.807 -4.120 21.506 1.00 89.88 90 GLU A O 1
ATOM 687 N N . PRO A 1 91 ? -8.398 -6.264 21.854 1.00 87.44 91 PRO A N 1
ATOM 688 C CA . PRO A 1 91 ? -7.164 -6.602 22.545 1.00 87.44 91 PRO A CA 1
ATOM 689 C C . PRO A 1 91 ? -5.968 -6.587 21.579 1.00 87.44 91 PRO A C 1
ATOM 691 O O . PRO A 1 91 ? -6.129 -6.906 20.399 1.00 87.44 91 PRO A O 1
ATOM 694 N N . PRO A 1 92 ? -4.747 -6.295 22.066 1.00 86.75 92 PRO A N 1
ATOM 695 C CA . PRO A 1 92 ? -3.540 -6.474 21.271 1.00 86.75 92 PRO A CA 1
ATOM 696 C C . PRO A 1 92 ? -3.422 -7.921 20.786 1.00 86.75 92 PRO A C 1
ATOM 698 O O . PRO A 1 92 ? -3.488 -8.852 21.590 1.00 86.75 92 PRO A O 1
ATOM 701 N N . ALA A 1 93 ? -3.206 -8.106 19.487 1.00 91.38 93 ALA A N 1
ATOM 702 C CA . ALA A 1 93 ? -3.046 -9.418 18.879 1.00 91.38 93 ALA A CA 1
ATOM 703 C C . ALA A 1 93 ? -1.834 -9.455 17.927 1.00 91.38 93 ALA A C 1
ATOM 705 O O . ALA A 1 93 ? -1.289 -8.407 17.549 1.00 91.38 93 ALA A O 1
ATOM 706 N N . PRO A 1 94 ? -1.376 -10.658 17.535 1.00 93.62 94 PRO A N 1
ATOM 707 C CA . PRO A 1 94 ? -0.436 -10.829 16.437 1.00 93.62 94 PRO A CA 1
ATOM 708 C C . PRO A 1 94 ? -0.870 -10.083 15.169 1.00 93.62 94 PRO A C 1
ATOM 710 O O . PRO A 1 94 ? -2.051 -9.873 14.903 1.00 93.62 94 PRO A O 1
ATOM 713 N N . PHE A 1 95 ? 0.108 -9.706 14.344 1.00 92.88 95 PHE A N 1
ATOM 714 C CA . PHE A 1 95 ? -0.146 -8.931 13.128 1.00 92.88 95 PHE A CA 1
ATOM 715 C C . PHE A 1 95 ? -1.125 -9.619 12.164 1.00 92.88 95 PHE A C 1
ATOM 717 O O . PHE A 1 95 ? -1.988 -8.949 11.608 1.00 92.88 95 PHE A O 1
ATOM 724 N N . VAL A 1 96 ? -1.004 -10.939 11.987 1.00 95.12 96 VAL A N 1
ATOM 725 C CA . VAL A 1 96 ? -1.902 -11.720 11.118 1.00 95.12 96 VAL A CA 1
ATOM 726 C C . VAL A 1 96 ? -3.333 -11.682 11.653 1.00 95.12 96 VAL A C 1
ATOM 728 O O . VAL A 1 96 ? -4.246 -11.369 10.902 1.00 95.12 96 VAL A O 1
ATOM 731 N N . ASP A 1 97 ? -3.523 -11.849 12.959 1.00 95.62 97 ASP A N 1
ATOM 732 C CA . ASP A 1 97 ? -4.847 -11.803 13.583 1.00 95.62 97 ASP A CA 1
ATOM 733 C C . ASP A 1 97 ? -5.516 -10.423 13.425 1.00 95.62 97 ASP A C 1
ATOM 735 O O . ASP A 1 97 ? -6.727 -10.335 13.208 1.00 95.62 97 ASP A O 1
ATOM 739 N N . HIS A 1 98 ? -4.740 -9.331 13.483 1.00 95.19 98 HIS A N 1
ATOM 740 C CA . HIS A 1 98 ? -5.242 -7.989 13.163 1.00 95.19 98 HIS A CA 1
ATOM 741 C C . HIS A 1 98 ? -5.673 -7.860 11.699 1.00 95.19 98 HIS A C 1
ATOM 743 O O . HIS A 1 98 ? -6.693 -7.222 11.430 1.00 95.19 98 HIS A O 1
ATOM 749 N N . LEU A 1 99 ? -4.928 -8.451 10.759 1.00 97.00 99 LEU A N 1
ATOM 750 C CA . LEU A 1 99 ? -5.331 -8.486 9.352 1.00 97.00 99 LEU A CA 1
ATOM 751 C C . LEU A 1 99 ? -6.627 -9.285 9.186 1.00 97.00 99 LEU A C 1
ATOM 753 O O . LEU A 1 99 ? -7.573 -8.768 8.601 1.00 97.00 99 LEU A O 1
ATOM 757 N N . ASP A 1 100 ? -6.735 -10.464 9.803 1.00 97.25 100 ASP A N 1
ATOM 758 C CA . ASP A 1 100 ? -7.939 -11.302 9.720 1.00 97.25 100 ASP A CA 1
ATOM 759 C C . ASP A 1 100 ? -9.153 -10.603 10.323 1.00 97.25 100 ASP A C 1
ATOM 761 O O . ASP A 1 100 ? -10.296 -10.785 9.889 1.00 97.25 100 ASP A O 1
ATOM 765 N N . ARG A 1 101 ? -8.926 -9.800 11.366 1.00 96.56 101 ARG A N 1
ATOM 766 C CA . ARG A 1 101 ? -9.962 -8.947 11.938 1.00 96.56 101 ARG A CA 1
ATOM 767 C C . ARG A 1 101 ? -10.360 -7.841 10.965 1.00 96.56 101 ARG A C 1
ATOM 769 O O . ARG A 1 101 ? -11.555 -7.636 10.770 1.00 96.56 101 ARG A O 1
ATOM 776 N N . ALA A 1 102 ? -9.395 -7.162 10.350 1.00 97.00 102 ALA A N 1
ATOM 777 C CA . ALA A 1 102 ? -9.644 -6.117 9.361 1.00 97.00 102 ALA A CA 1
ATOM 778 C C . ALA 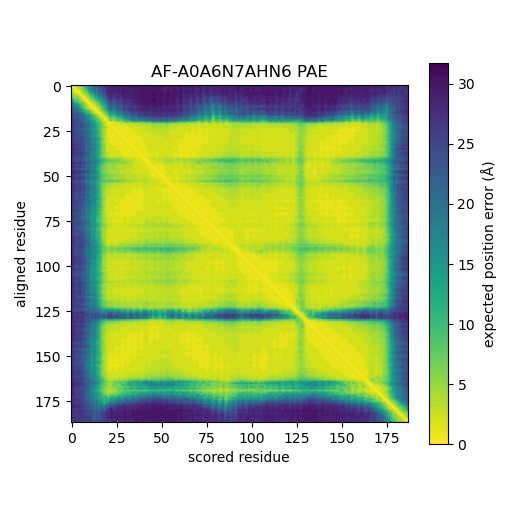A 1 102 ? -10.379 -6.650 8.121 1.00 97.00 102 ALA A C 1
ATOM 780 O O . ALA A 1 102 ? -11.267 -5.972 7.608 1.00 97.00 102 ALA A O 1
ATOM 781 N N . GLU A 1 103 ? -10.059 -7.865 7.672 1.00 97.81 103 GLU A N 1
ATOM 782 C CA . GLU A 1 103 ? -10.728 -8.543 6.558 1.00 97.81 103 GLU A CA 1
ATOM 783 C C . GLU A 1 103 ? -12.189 -8.839 6.906 1.00 97.81 103 GLU A C 1
ATOM 785 O O . GLU A 1 103 ? -13.095 -8.443 6.175 1.00 97.81 103 GLU A O 1
ATOM 790 N N . ARG A 1 104 ? -12.449 -9.426 8.083 1.00 97.06 104 ARG A N 1
ATOM 791 C CA . ARG A 1 104 ? -13.819 -9.671 8.577 1.00 97.06 104 ARG A CA 1
ATOM 792 C C . ARG A 1 104 ? -14.648 -8.395 8.740 1.00 97.06 104 ARG A C 1
ATOM 794 O O . ARG A 1 104 ? -15.871 -8.450 8.658 1.00 97.06 104 ARG A O 1
ATOM 801 N N . LEU A 1 105 ? -13.998 -7.264 9.010 1.00 95.88 105 LEU A N 1
ATOM 802 C CA . LEU A 1 105 ? -14.634 -5.947 9.104 1.00 95.88 105 LEU A CA 1
ATOM 803 C C . LEU A 1 105 ? -14.777 -5.249 7.739 1.00 95.88 105 LEU A C 1
ATOM 805 O O . LEU A 1 105 ? -15.381 -4.179 7.670 1.00 95.88 105 LEU A O 1
ATOM 809 N N . GLY A 1 106 ? -14.245 -5.838 6.664 1.00 96.19 106 GLY A N 1
ATOM 810 C CA . GLY A 1 106 ? -14.295 -5.293 5.308 1.00 96.19 106 GLY A CA 1
ATOM 811 C C . GLY A 1 106 ? -13.362 -4.103 5.073 1.00 96.19 106 GLY A C 1
ATOM 812 O O . GLY A 1 106 ? -13.572 -3.343 4.132 1.00 96.19 106 GLY A O 1
ATOM 813 N N . TRP A 1 107 ? -12.354 -3.896 5.926 1.00 96.94 107 TRP A N 1
ATOM 814 C CA . TRP A 1 107 ? -11.396 -2.791 5.781 1.00 96.94 107 TRP A CA 1
ATOM 815 C C . TRP A 1 107 ? -10.234 -3.123 4.851 1.00 96.94 107 TRP A C 1
ATOM 817 O O . TRP A 1 107 ? -9.656 -2.218 4.251 1.00 96.94 107 TRP A O 1
ATOM 827 N N . ILE A 1 108 ? -9.895 -4.408 4.744 1.00 96.94 108 ILE A N 1
ATOM 828 C CA . ILE A 1 108 ? -8.956 -4.935 3.753 1.00 96.94 108 ILE A CA 1
ATOM 829 C C . ILE A 1 108 ? -9.658 -6.000 2.918 1.00 96.94 108 ILE A C 1
ATOM 831 O O . ILE A 1 108 ? -10.590 -6.648 3.389 1.00 96.94 108 ILE A O 1
ATOM 835 N N . ARG A 1 109 ? -9.185 -6.199 1.684 1.00 94.94 109 ARG A N 1
ATOM 836 C CA . ARG A 1 109 ? -9.724 -7.221 0.777 1.00 94.94 109 ARG A CA 1
ATOM 837 C C . ARG A 1 109 ? -9.402 -8.643 1.234 1.00 94.94 109 ARG A C 1
ATOM 839 O O . ARG A 1 109 ? -10.241 -9.519 1.079 1.00 94.94 1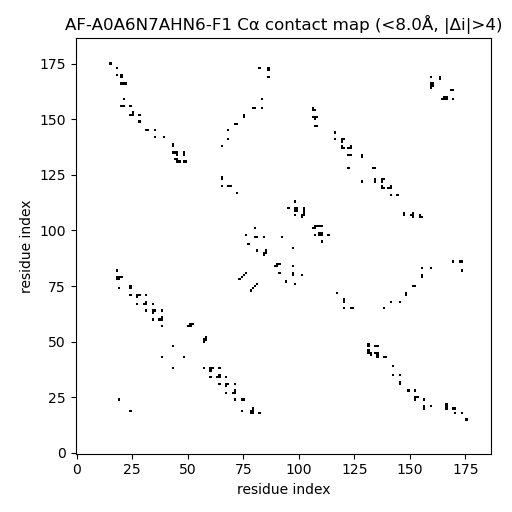09 ARG A O 1
ATOM 846 N N . SER A 1 110 ? -8.175 -8.868 1.704 1.00 96.31 110 SER A N 1
ATOM 847 C CA . SER A 1 110 ? -7.683 -10.181 2.128 1.00 96.31 110 SER A CA 1
ATOM 848 C C . SER A 1 110 ? -6.397 -10.049 2.948 1.00 96.31 110 SER A C 1
ATOM 850 O O . SER A 1 110 ? -5.474 -9.330 2.543 1.00 96.31 110 SER A O 1
ATOM 852 N N . SER A 1 111 ? -6.311 -10.772 4.066 1.00 96.94 111 SER A N 1
ATOM 853 C CA . SER A 1 111 ? -5.084 -10.934 4.853 1.00 96.94 111 SER A CA 1
ATOM 854 C C . SER A 1 111 ? -3.961 -11.570 4.041 1.00 96.94 111 SER A C 1
ATOM 856 O O . SER A 1 111 ? -2.816 -11.120 4.093 1.00 96.94 111 SER A O 1
ATOM 858 N N . GLU A 1 112 ? -4.280 -12.593 3.250 1.00 96.62 112 GLU A N 1
ATOM 859 C CA . GLU A 1 112 ? -3.312 -13.293 2.404 1.00 96.62 112 GLU A CA 1
ATOM 860 C C . GLU A 1 112 ? -2.728 -12.352 1.345 1.00 96.62 112 GLU A C 1
ATOM 862 O O . GLU A 1 112 ? -1.507 -12.241 1.214 1.00 96.62 112 GLU A O 1
ATOM 867 N N . ALA A 1 113 ? -3.589 -11.593 0.655 1.00 95.56 113 ALA A N 1
ATOM 868 C CA . ALA A 1 113 ? -3.145 -10.585 -0.305 1.00 95.56 113 ALA A CA 1
ATOM 869 C C . ALA A 1 113 ? -2.231 -9.541 0.356 1.00 95.56 113 ALA A C 1
ATOM 871 O O . ALA A 1 113 ? -1.237 -9.117 -0.234 1.00 95.56 113 ALA A O 1
ATOM 872 N N . TRP A 1 114 ? -2.514 -9.161 1.605 1.00 96.81 114 TRP A N 1
ATOM 873 C CA . TRP A 1 114 ? -1.660 -8.251 2.363 1.00 96.81 114 TRP A CA 1
ATOM 874 C C . TRP A 1 114 ? -0.264 -8.811 2.633 1.00 96.81 114 TRP A C 1
ATOM 876 O O . TRP A 1 114 ? 0.741 -8.115 2.451 1.00 96.81 114 TRP A O 1
ATOM 886 N N . LEU A 1 115 ? -0.186 -10.071 3.055 1.00 95.56 115 LEU A N 1
ATOM 887 C CA . LEU A 1 115 ? 1.087 -10.751 3.277 1.00 95.56 115 LEU A CA 1
ATOM 888 C C . LEU A 1 115 ? 1.865 -10.911 1.965 1.00 95.56 115 LEU A C 1
ATOM 890 O O . LEU A 1 115 ? 3.077 -10.683 1.947 1.00 95.56 115 LEU A O 1
ATOM 894 N N . HIS A 1 116 ? 1.175 -11.194 0.860 1.00 95.50 116 HIS A N 1
ATOM 895 C CA . HIS A 1 116 ? 1.788 -11.257 -0.463 1.00 95.50 116 HIS A CA 1
ATOM 896 C C . HIS A 1 116 ? 2.368 -9.901 -0.896 1.00 95.50 116 HIS A C 1
ATOM 898 O O . HIS A 1 116 ? 3.537 -9.834 -1.277 1.00 95.50 116 HIS A O 1
ATOM 904 N N . MET A 1 117 ? 1.625 -8.799 -0.733 1.00 94.81 117 MET A N 1
ATOM 905 C CA . MET A 1 117 ? 2.147 -7.445 -0.973 1.00 94.81 117 MET A CA 1
ATOM 906 C C . MET A 1 117 ? 3.446 -7.186 -0.194 1.00 94.81 117 MET A C 1
ATOM 908 O O . MET A 1 117 ? 4.385 -6.579 -0.708 1.00 94.81 117 MET A O 1
ATOM 912 N N . ARG A 1 118 ? 3.524 -7.663 1.056 1.00 93.00 118 ARG A N 1
ATOM 913 C CA . ARG A 1 118 ? 4.714 -7.496 1.905 1.00 93.00 118 ARG A CA 1
ATOM 914 C C . ARG A 1 118 ? 5.904 -8.322 1.404 1.00 93.00 118 ARG A C 1
ATOM 916 O O . ARG A 1 118 ? 7.044 -7.876 1.536 1.00 93.00 118 ARG A O 1
ATOM 923 N N . ALA A 1 119 ? 5.660 -9.497 0.826 1.00 92.44 119 ALA A N 1
ATOM 924 C CA . ALA A 1 119 ? 6.699 -10.299 0.184 1.00 92.44 119 ALA A CA 1
ATOM 925 C C . ALA A 1 119 ? 7.238 -9.614 -1.084 1.00 92.44 119 ALA A C 1
ATOM 927 O O . ALA A 1 119 ? 8.452 -9.474 -1.218 1.00 92.44 119 ALA A O 1
ATOM 928 N N . ILE A 1 120 ? 6.352 -9.096 -1.945 1.00 92.19 120 ILE A N 1
ATOM 929 C CA . ILE A 1 120 ? 6.717 -8.338 -3.158 1.00 92.19 120 ILE A CA 1
ATOM 930 C C . ILE A 1 120 ? 7.572 -7.121 -2.804 1.00 92.19 120 ILE A C 1
ATOM 932 O O . ILE A 1 120 ? 8.607 -6.868 -3.416 1.00 92.19 120 ILE A O 1
ATOM 936 N N . ARG A 1 121 ? 7.190 -6.389 -1.754 1.00 89.12 121 ARG A N 1
ATOM 937 C CA . ARG A 1 121 ? 7.978 -5.267 -1.240 1.00 89.12 121 ARG A CA 1
ATOM 938 C C . ARG A 1 121 ? 9.424 -5.659 -0.951 1.00 89.12 121 ARG A C 1
ATOM 940 O O . ARG A 1 121 ? 10.333 -4.925 -1.320 1.00 89.12 121 ARG A O 1
ATOM 947 N N . ASN A 1 122 ? 9.634 -6.800 -0.296 1.00 85.06 122 ASN A N 1
ATOM 948 C CA . ASN A 1 122 ? 10.977 -7.273 0.029 1.00 85.06 122 ASN A CA 1
ATOM 949 C C . ASN A 1 122 ? 11.779 -7.637 -1.229 1.00 85.06 122 ASN A C 1
ATOM 951 O O . ASN A 1 122 ? 12.995 -7.485 -1.214 1.00 85.06 122 ASN A O 1
ATOM 955 N N . GLN A 1 123 ? 11.115 -8.079 -2.303 1.00 86.00 123 GLN A N 1
ATOM 956 C CA . GLN A 1 123 ? 11.759 -8.315 -3.596 1.00 86.00 123 GLN A CA 1
ATOM 957 C C . GLN A 1 123 ? 12.216 -6.989 -4.215 1.00 86.00 123 GLN A C 1
ATOM 959 O O . GLN A 1 123 ? 13.386 -6.865 -4.548 1.00 86.00 123 GLN A O 1
ATOM 964 N N . MET A 1 124 ? 11.354 -5.963 -4.263 1.00 87.50 124 MET A N 1
ATOM 965 C CA . MET A 1 124 ? 11.662 -4.663 -4.891 1.00 87.50 124 MET A CA 1
ATOM 966 C C . MET A 1 124 ? 12.878 -3.923 -4.306 1.00 87.50 124 MET A C 1
ATOM 968 O O . MET A 1 124 ? 13.499 -3.140 -5.017 1.00 87.50 124 MET A O 1
ATOM 972 N N . VAL A 1 125 ? 13.202 -4.121 -3.023 1.00 72.94 125 VAL A N 1
ATOM 973 C CA . VAL A 1 125 ? 14.318 -3.431 -2.337 1.00 72.94 125 VAL A CA 1
ATOM 974 C C . VAL A 1 125 ? 15.581 -4.283 -2.213 1.00 72.94 125 VAL A C 1
ATOM 976 O O . VAL A 1 125 ? 16.547 -3.853 -1.583 1.00 72.94 125 VAL A O 1
ATOM 979 N N . HIS A 1 126 ? 15.586 -5.506 -2.750 1.00 68.75 126 HIS A N 1
ATOM 980 C CA . HIS A 1 126 ? 16.707 -6.418 -2.572 1.00 68.75 126 HIS A CA 1
ATOM 981 C C . HIS A 1 126 ? 17.887 -6.019 -3.483 1.00 68.75 126 HIS A C 1
ATOM 983 O O . HIS A 1 126 ? 17.761 -6.133 -4.703 1.00 68.75 126 HIS A O 1
ATOM 989 N N . PRO A 1 127 ? 19.058 -5.629 -2.930 1.00 54.19 127 PRO A N 1
ATOM 990 C CA . PRO A 1 127 ? 20.200 -5.135 -3.714 1.00 54.19 127 PRO A CA 1
ATOM 991 C C . PRO A 1 127 ? 20.805 -6.157 -4.685 1.00 54.19 127 PRO A C 1
ATOM 993 O O . PRO A 1 127 ? 21.610 -5.790 -5.529 1.00 54.19 127 PRO A O 1
ATOM 996 N N . TYR A 1 128 ? 20.441 -7.435 -4.548 1.00 51.50 128 TYR A N 1
ATOM 997 C CA . TYR A 1 128 ? 20.941 -8.536 -5.376 1.00 51.50 128 TYR A CA 1
ATOM 998 C C . TYR A 1 128 ? 19.942 -8.994 -6.451 1.00 51.50 128 TYR A C 1
ATOM 1000 O O . TYR A 1 128 ? 20.073 -10.106 -6.957 1.00 51.50 128 TYR A O 1
ATOM 1008 N N . MET A 1 129 ? 18.910 -8.205 -6.781 1.00 58.56 129 MET A N 1
ATOM 1009 C CA . MET A 1 129 ? 18.138 -8.473 -8.001 1.00 58.56 129 MET A CA 1
ATOM 1010 C C . MET A 1 129 ? 18.957 -8.056 -9.222 1.00 58.56 129 MET A C 1
ATOM 1012 O O . MET A 1 129 ? 18.751 -6.998 -9.803 1.00 58.56 129 MET A O 1
ATOM 1016 N N . GLU A 1 130 ? 19.903 -8.918 -9.588 1.00 63.38 130 GLU A N 1
ATOM 1017 C CA . GLU A 1 130 ? 20.640 -8.848 -10.852 1.00 63.38 130 GLU A CA 1
ATOM 1018 C C . GLU A 1 130 ? 19.785 -9.320 -12.038 1.00 63.38 130 GLU A C 1
ATOM 1020 O O . GLU A 1 130 ? 20.204 -9.162 -13.179 1.00 63.38 130 GLU A O 1
ATOM 1025 N N . ASP 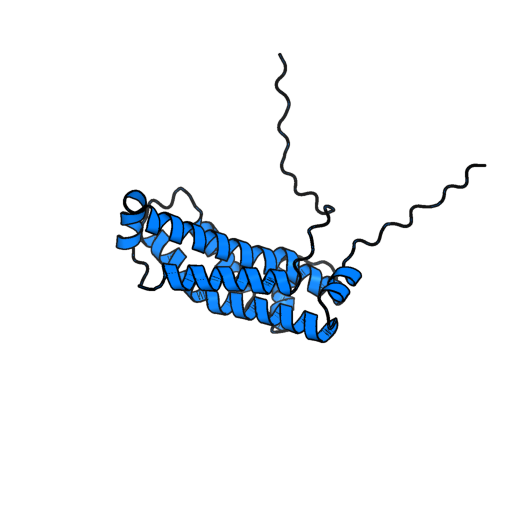A 1 131 ? 18.597 -9.889 -11.784 1.00 84.62 131 ASP A N 1
ATOM 1026 C CA . ASP A 1 131 ? 17.669 -10.352 -12.816 1.00 84.62 131 ASP A CA 1
ATOM 1027 C C . ASP A 1 131 ? 16.624 -9.268 -13.156 1.00 84.62 131 ASP A C 1
ATOM 1029 O O . ASP A 1 131 ? 15.716 -8.998 -12.352 1.00 84.62 131 ASP A O 1
ATOM 1033 N N . PRO A 1 132 ? 16.699 -8.667 -14.361 1.00 88.06 132 PRO A N 1
ATOM 1034 C CA . PRO A 1 132 ? 15.735 -7.679 -14.817 1.00 88.06 132 PRO A CA 1
ATOM 1035 C C . PRO A 1 132 ? 14.290 -8.181 -14.865 1.00 88.06 132 PRO A C 1
ATOM 1037 O O . PRO A 1 132 ? 13.370 -7.381 -14.678 1.00 88.06 132 PRO A O 1
ATOM 1040 N N . LEU A 1 133 ? 14.076 -9.481 -15.099 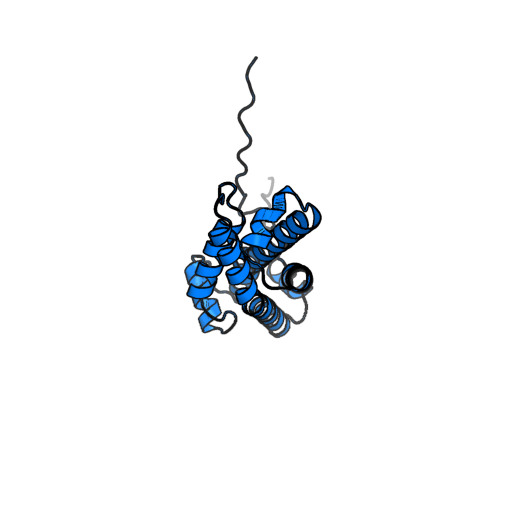1.00 90.12 133 LEU A N 1
ATOM 1041 C CA . LEU A 1 133 ? 12.738 -10.068 -15.145 1.00 90.12 133 LEU A CA 1
ATOM 1042 C C . LEU A 1 133 ? 12.103 -10.042 -13.759 1.00 90.12 133 LEU A C 1
ATOM 1044 O O . LEU A 1 133 ? 11.019 -9.481 -13.608 1.00 90.12 133 LEU A O 1
ATOM 1048 N N . LEU A 1 134 ? 12.814 -10.531 -12.739 1.00 89.50 134 LEU A N 1
ATOM 1049 C CA . LEU A 1 134 ? 12.312 -10.563 -11.362 1.00 89.50 134 LEU A CA 1
ATOM 1050 C C . LEU A 1 134 ? 11.966 -9.166 -10.834 1.00 89.50 134 LEU A C 1
ATOM 1052 O O . LEU A 1 134 ? 10.918 -8.992 -10.207 1.00 89.50 134 LEU A O 1
ATOM 1056 N N . LEU A 1 135 ? 12.797 -8.154 -11.116 1.00 90.38 135 LEU A N 1
ATOM 1057 C CA . LEU A 1 135 ? 12.484 -6.777 -10.721 1.00 90.38 135 LEU A CA 1
ATOM 1058 C C . LEU A 1 135 ? 11.261 -6.235 -11.455 1.00 90.38 135 LEU A C 1
ATOM 1060 O O . LEU A 1 135 ? 10.403 -5.605 -10.834 1.00 90.38 135 LEU A O 1
ATOM 1064 N N . SER A 1 136 ? 11.166 -6.484 -12.762 1.00 93.38 136 SER A N 1
ATOM 1065 C CA . SER A 1 136 ? 10.012 -6.042 -13.540 1.00 93.38 136 SER A CA 1
ATOM 1066 C C . SER A 1 136 ? 8.717 -6.700 -13.051 1.00 93.38 136 SER A C 1
ATOM 1068 O O . SER A 1 136 ? 7.723 -6.003 -12.845 1.00 93.38 136 SER A O 1
ATOM 1070 N N . ASP A 1 137 ? 8.741 -7.999 -12.754 1.00 93.62 137 ASP A N 1
ATOM 1071 C CA . ASP A 1 137 ? 7.592 -8.740 -12.235 1.00 93.62 137 ASP A CA 1
ATOM 1072 C C . ASP A 1 137 ? 7.172 -8.222 -10.858 1.00 93.62 137 ASP A C 1
ATOM 1074 O O . ASP A 1 137 ? 5.994 -7.931 -10.642 1.00 93.62 137 ASP A O 1
ATOM 1078 N N . ALA A 1 138 ? 8.126 -8.019 -9.942 1.00 93.75 138 ALA A N 1
ATOM 1079 C CA . ALA A 1 138 ? 7.850 -7.474 -8.615 1.00 93.75 138 ALA A CA 1
ATOM 1080 C C . ALA A 1 138 ? 7.236 -6.063 -8.681 1.00 93.75 138 ALA A C 1
ATOM 1082 O O . ALA A 1 138 ? 6.261 -5.776 -7.983 1.00 93.75 138 ALA A O 1
ATOM 1083 N N . LEU A 1 139 ? 7.761 -5.185 -9.543 1.00 95.12 139 LEU A N 1
ATOM 1084 C CA . LEU A 1 139 ? 7.236 -3.828 -9.722 1.00 95.12 139 LEU A CA 1
ATOM 1085 C C . LEU A 1 139 ? 5.823 -3.833 -10.317 1.00 95.12 139 LEU A C 1
ATOM 1087 O O . LEU A 1 139 ? 4.951 -3.129 -9.807 1.00 95.12 139 LEU A O 1
ATOM 1091 N N . ASN A 1 140 ? 5.564 -4.645 -11.345 1.00 96.62 140 ASN A N 1
ATOM 1092 C CA . ASN A 1 140 ? 4.222 -4.765 -11.925 1.00 96.62 140 ASN A CA 1
ATOM 1093 C C . ASN A 1 140 ? 3.227 -5.402 -10.943 1.00 96.62 140 ASN A C 1
ATOM 1095 O O . ASN A 1 140 ? 2.073 -4.977 -10.873 1.00 96.62 140 ASN A O 1
ATOM 1099 N N . ALA A 1 141 ? 3.659 -6.382 -10.146 1.00 96.38 141 ALA A N 1
ATOM 1100 C CA . ALA A 1 141 ? 2.828 -6.961 -9.098 1.00 96.38 141 ALA A CA 1
ATOM 1101 C C . ALA A 1 141 ? 2.478 -5.911 -8.030 1.00 96.38 141 ALA A C 1
ATOM 1103 O O . ALA A 1 141 ? 1.314 -5.775 -7.656 1.00 96.38 141 ALA A O 1
ATOM 1104 N N . ALA A 1 142 ? 3.452 -5.110 -7.583 1.00 96.94 142 ALA A N 1
ATOM 1105 C CA . ALA A 1 142 ? 3.204 -4.007 -6.658 1.00 96.94 142 ALA A CA 1
ATOM 1106 C C . ALA A 1 142 ? 2.238 -2.965 -7.245 1.00 96.94 142 ALA A C 1
ATOM 1108 O O . ALA A 1 142 ? 1.319 -2.536 -6.548 1.00 96.94 142 ALA A O 1
ATOM 1109 N N . HIS A 1 143 ? 2.399 -2.604 -8.524 1.00 97.81 143 HIS A N 1
ATOM 1110 C CA . HIS A 1 143 ? 1.478 -1.724 -9.251 1.00 97.81 143 HIS A CA 1
ATOM 1111 C C . HIS A 1 143 ? 0.039 -2.251 -9.225 1.00 97.81 143 HIS A C 1
ATOM 1113 O O . HIS A 1 143 ? -0.883 -1.525 -8.853 1.00 97.81 143 HIS A O 1
ATOM 1119 N N . ALA A 1 144 ? -0.158 -3.539 -9.521 1.00 97.50 144 ALA A N 1
ATOM 1120 C CA . ALA A 1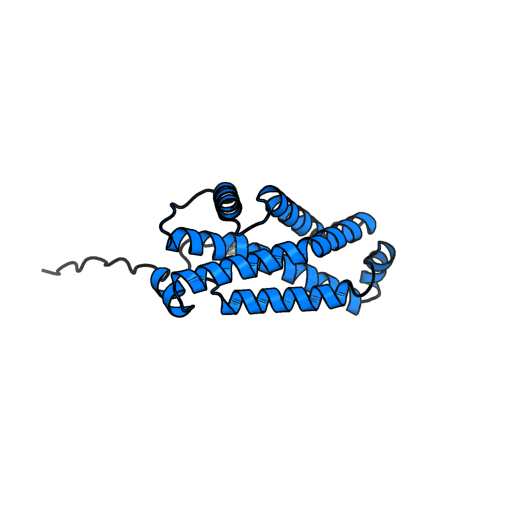 144 ? -1.476 -4.172 -9.493 1.00 97.50 144 ALA A CA 1
ATOM 1121 C C . ALA A 1 144 ? -2.144 -4.123 -8.104 1.00 97.50 144 ALA A C 1
ATOM 1123 O O . ALA A 1 144 ? -3.371 -4.107 -8.008 1.00 97.50 144 ALA A O 1
ATOM 1124 N N . PHE A 1 145 ? -1.353 -4.049 -7.031 1.00 97.81 145 PHE A N 1
ATOM 1125 C CA . PHE A 1 145 ? -1.835 -3.918 -5.657 1.00 97.81 145 PHE A CA 1
ATOM 1126 C C . PHE A 1 145 ? -2.068 -2.472 -5.191 1.00 97.81 145 PHE A C 1
ATOM 1128 O O . PHE A 1 145 ? -2.657 -2.261 -4.126 1.00 97.81 145 PHE A O 1
ATOM 1135 N N . VAL A 1 146 ? -1.659 -1.454 -5.956 1.00 98.25 146 VAL A N 1
ATOM 1136 C CA . VAL A 1 146 ? -1.878 -0.047 -5.577 1.00 98.25 146 VAL A CA 1
ATOM 1137 C C . VAL A 1 146 ? -3.359 0.268 -5.326 1.00 98.25 146 VAL A C 1
ATOM 1139 O O . VAL A 1 146 ? -3.648 0.865 -4.285 1.00 98.25 146 VAL A O 1
ATOM 1142 N N . PRO A 1 147 ? -4.323 -0.146 -6.175 1.00 97.88 147 PRO A N 1
ATOM 1143 C CA . PRO A 1 147 ? -5.743 0.090 -5.909 1.00 97.88 147 PRO A CA 1
ATOM 1144 C C . PRO A 1 147 ? -6.224 -0.502 -4.577 1.00 97.88 147 PRO A C 1
ATOM 1146 O O . PRO A 1 147 ? -6.959 0.163 -3.842 1.00 97.88 147 PRO A O 1
ATOM 1149 N N . ASP A 1 148 ? -5.770 -1.709 -4.227 1.00 97.00 148 ASP A N 1
ATOM 1150 C CA . ASP A 1 148 ? -6.123 -2.376 -2.968 1.00 97.00 148 ASP A CA 1
ATOM 1151 C C . ASP A 1 148 ? -5.591 -1.603 -1.755 1.00 97.00 148 ASP A C 1
ATOM 1153 O O . ASP A 1 148 ? -6.298 -1.397 -0.760 1.00 97.00 148 ASP A O 1
ATOM 1157 N N . LEU A 1 149 ? -4.347 -1.125 -1.843 1.00 97.44 149 LEU A N 1
ATOM 1158 C CA . LEU A 1 149 ? -3.705 -0.384 -0.763 1.00 97.44 149 LEU A CA 1
ATOM 1159 C C . LEU A 1 149 ? -4.347 0.996 -0.556 1.00 97.44 149 LEU A C 1
ATOM 1161 O O . LEU A 1 149 ? -4.560 1.424 0.581 1.00 97.44 149 LEU A O 1
ATOM 1165 N N . LEU A 1 150 ? -4.713 1.674 -1.649 1.00 98.38 150 LEU A N 1
ATOM 1166 C CA . LEU A 1 150 ? -5.452 2.938 -1.605 1.00 98.38 150 LEU A CA 1
ATOM 1167 C C . LEU A 1 150 ? -6.867 2.748 -1.037 1.00 98.38 150 LEU A C 1
ATOM 1169 O O . LEU A 1 150 ? -7.293 3.534 -0.191 1.00 98.38 150 LEU A O 1
ATOM 1173 N N . THR A 1 151 ? -7.566 1.685 -1.438 1.00 98.06 151 THR A N 1
ATOM 1174 C CA . THR A 1 151 ? -8.902 1.347 -0.915 1.00 98.06 151 THR A CA 1
ATOM 1175 C C . THR A 1 151 ? -8.854 1.036 0.578 1.00 98.06 151 THR A C 1
ATOM 1177 O O . THR A 1 151 ? -9.711 1.495 1.336 1.00 98.06 151 THR A O 1
ATOM 1180 N N . THR A 1 152 ? -7.820 0.324 1.032 1.00 97.88 152 THR A N 1
ATOM 1181 C CA . THR A 1 152 ? -7.597 0.084 2.463 1.00 97.88 152 THR A CA 1
ATOM 1182 C C . THR A 1 152 ? -7.396 1.398 3.215 1.00 97.88 152 THR A C 1
ATOM 1184 O O . THR A 1 152 ? -8.031 1.629 4.245 1.00 97.88 152 THR A O 1
ATOM 1187 N N . ALA A 1 153 ? -6.538 2.285 2.696 1.00 97.81 153 ALA A N 1
ATOM 1188 C CA . ALA A 1 153 ? -6.287 3.587 3.306 1.00 97.81 153 ALA A CA 1
ATOM 1189 C C . ALA A 1 153 ? -7.587 4.383 3.479 1.00 97.81 153 ALA A C 1
ATOM 1191 O O . ALA A 1 153 ? -7.848 4.917 4.556 1.00 97.81 153 ALA A O 1
ATOM 1192 N N . GLU A 1 154 ? -8.421 4.429 2.439 1.00 97.31 154 GLU A N 1
ATOM 1193 C CA . GLU A 1 154 ? -9.722 5.091 2.501 1.00 97.31 154 GLU A CA 1
ATOM 1194 C C . GLU A 1 154 ? -10.677 4.422 3.493 1.00 97.31 154 GLU A C 1
ATOM 1196 O O . GLU A 1 154 ? -11.365 5.126 4.228 1.00 97.31 154 GLU A O 1
ATOM 1201 N N . SER A 1 155 ? -10.707 3.092 3.554 1.00 97.31 155 SER A N 1
ATOM 1202 C CA . SER A 1 155 ? -11.605 2.348 4.445 1.00 97.31 155 SER A CA 1
ATOM 1203 C C . SER A 1 155 ? -11.288 2.602 5.919 1.00 97.31 155 SER A C 1
ATOM 1205 O O . SER A 1 155 ? -12.187 2.928 6.695 1.00 97.31 155 SER A O 1
ATOM 1207 N N . LEU A 1 156 ? -10.007 2.557 6.297 1.00 95.75 156 LEU A N 1
ATOM 1208 C CA . LEU A 1 156 ? -9.565 2.860 7.664 1.00 95.75 156 LEU A CA 1
ATOM 1209 C C . LEU A 1 156 ? -9.833 4.324 8.037 1.00 95.75 156 LEU A C 1
ATOM 1211 O O . LEU A 1 156 ? -10.294 4.619 9.139 1.00 95.75 156 LEU A O 1
ATOM 1215 N N . VAL A 1 157 ? -9.596 5.247 7.102 1.00 95.38 157 VAL A N 1
ATOM 1216 C CA . VAL A 1 157 ? -9.907 6.671 7.276 1.00 95.38 157 VAL A CA 1
ATOM 1217 C C . VAL A 1 157 ? -11.402 6.895 7.505 1.00 95.38 157 VAL A C 1
ATOM 1219 O O . VAL A 1 157 ? -11.772 7.589 8.451 1.00 95.38 157 VAL A O 1
ATOM 1222 N N . ARG A 1 158 ? -12.258 6.289 6.676 1.00 95.25 158 ARG A N 1
ATOM 1223 C CA . ARG A 1 158 ? -13.717 6.401 6.802 1.00 95.25 158 ARG A CA 1
ATOM 1224 C C . ARG A 1 158 ? -14.205 5.838 8.129 1.00 95.25 158 ARG A C 1
ATOM 1226 O O . ARG A 1 158 ? -15.094 6.426 8.735 1.00 95.25 158 ARG A O 1
ATOM 1233 N N . GLU A 1 159 ? -13.627 4.735 8.602 1.00 95.00 159 GLU A N 1
ATOM 1234 C CA . GLU A 1 159 ? -14.000 4.177 9.902 1.00 95.00 159 GLU A CA 1
ATOM 1235 C C . GLU A 1 159 ? -13.627 5.117 11.053 1.00 95.00 159 GLU A C 1
ATOM 1237 O O . GLU A 1 159 ? -14.442 5.321 11.955 1.00 95.00 159 GLU A O 1
ATOM 1242 N N . VAL A 1 160 ? -12.449 5.753 11.008 1.00 93.50 160 VAL A N 1
ATOM 1243 C CA . VAL A 1 160 ? -12.093 6.782 11.997 1.00 93.50 160 VAL A CA 1
ATOM 1244 C C . VAL A 1 160 ? -13.099 7.927 11.975 1.00 93.50 160 VAL A C 1
ATOM 1246 O O . VAL A 1 160 ? -13.613 8.319 13.020 1.00 93.50 160 VAL A O 1
ATOM 1249 N N . GLU A 1 161 ? -13.415 8.453 10.794 1.00 92.50 161 GLU A N 1
ATOM 1250 C CA . GLU A 1 161 ? -14.353 9.570 10.652 1.00 92.50 161 GLU A CA 1
ATOM 1251 C C . GLU A 1 161 ? -15.751 9.202 11.153 1.00 92.50 161 GLU A C 1
ATOM 1253 O O . GLU A 1 161 ? -16.378 9.982 11.869 1.00 92.50 161 GLU A O 1
ATOM 1258 N N . ARG A 1 162 ? -16.206 7.978 10.872 1.00 93.56 162 ARG A N 1
ATOM 1259 C CA . ARG A 1 162 ? -17.497 7.460 11.332 1.00 93.56 162 ARG A CA 1
ATOM 1260 C C . ARG A 1 162 ? -17.580 7.327 12.855 1.00 93.56 162 ARG A C 1
ATOM 1262 O O . ARG A 1 162 ? -18.659 7.498 13.416 1.00 93.56 162 ARG A O 1
ATOM 1269 N N . ARG A 1 163 ? -16.478 6.973 13.521 1.00 91.19 163 ARG A N 1
ATOM 1270 C CA . ARG A 1 163 ? -16.441 6.680 14.967 1.00 91.19 163 ARG A CA 1
ATOM 1271 C C . ARG A 1 163 ? -16.092 7.890 15.823 1.00 91.19 163 ARG A C 1
ATOM 1273 O O . ARG A 1 163 ? -16.676 8.064 16.888 1.00 91.19 163 ARG A O 1
ATOM 1280 N N . PHE A 1 164 ? -15.141 8.701 15.370 1.00 88.81 164 PHE A N 1
ATOM 1281 C CA . PHE A 1 164 ? -14.522 9.760 16.171 1.00 88.81 164 PHE A CA 1
ATOM 1282 C C . PHE A 1 164 ? -14.847 11.166 15.651 1.00 88.81 164 PHE A C 1
ATOM 1284 O O . PHE A 1 164 ? -14.697 12.138 16.390 1.00 88.81 164 PHE A O 1
ATOM 1291 N N . GLY A 1 165 ? -15.323 11.299 14.408 1.00 83.06 165 GLY A N 1
ATOM 1292 C CA . GLY A 1 165 ? -15.694 12.572 13.784 1.00 83.06 165 GLY A CA 1
ATOM 1293 C C . GLY A 1 165 ? -14.507 13.447 13.365 1.00 83.06 165 GLY A C 1
ATOM 1294 O O . GLY A 1 165 ? -14.522 13.988 12.263 1.00 83.06 165 GLY A O 1
ATOM 1295 N N . THR A 1 166 ? -13.471 13.570 14.202 1.00 76.50 166 THR A N 1
ATOM 1296 C CA . THR A 1 166 ? -12.248 14.337 13.902 1.00 76.50 166 THR A CA 1
ATOM 1297 C C . THR A 1 166 ? -10.974 13.537 14.172 1.00 76.50 166 THR A C 1
ATOM 1299 O O . THR A 1 166 ? -10.950 12.601 14.975 1.00 76.50 166 THR A O 1
ATOM 1302 N N . GLU A 1 167 ? -9.886 13.919 13.496 1.00 77.44 167 GLU A N 1
ATOM 1303 C CA . GLU A 1 167 ? -8.560 13.326 13.701 1.00 77.44 167 GLU A CA 1
ATOM 1304 C C . GLU 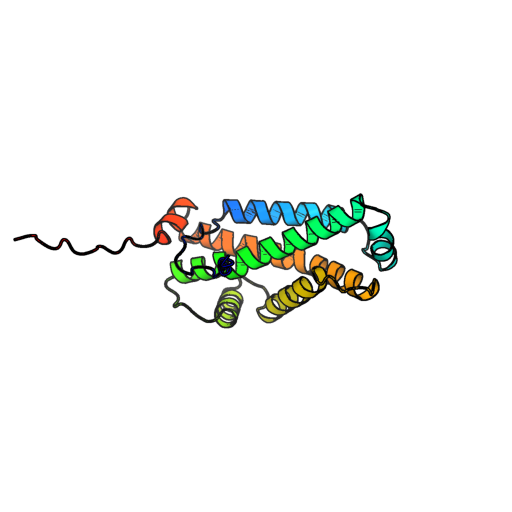A 1 167 ? -8.024 13.612 15.113 1.00 77.44 167 GLU A C 1
ATOM 1306 O O . GLU A 1 167 ? -7.351 12.764 15.696 1.00 77.44 167 GLU A O 1
ATOM 1311 N N . GLU A 1 168 ? -8.351 14.771 15.683 1.00 75.75 168 GLU A N 1
ATOM 1312 C CA . GLU A 1 168 ? -7.974 15.176 17.039 1.00 75.75 168 GLU A CA 1
ATOM 1313 C C . GLU A 1 168 ? -8.581 14.236 18.080 1.00 75.75 168 GLU A C 1
ATOM 1315 O O . GLU A 1 168 ? -7.849 13.699 18.905 1.00 75.75 168 GLU A O 1
ATOM 1320 N N . ARG A 1 169 ? -9.882 13.933 17.978 1.00 74.38 169 ARG A N 1
ATOM 1321 C CA . ARG A 1 169 ? -10.562 13.000 18.892 1.00 74.38 169 ARG A CA 1
ATOM 1322 C C . ARG A 1 169 ? -9.988 11.590 18.816 1.00 74.38 169 ARG A C 1
ATOM 1324 O O . ARG A 1 169 ? -9.819 10.931 19.838 1.00 74.38 169 ARG A O 1
ATOM 1331 N N . PHE A 1 170 ? -9.638 11.142 17.611 1.00 79.88 170 PHE A N 1
ATOM 1332 C CA . PHE A 1 170 ? -8.966 9.858 17.427 1.00 79.88 170 PHE A CA 1
ATOM 1333 C C . PHE A 1 170 ? -7.590 9.831 18.108 1.00 79.88 170 PHE A C 1
ATOM 1335 O O . PHE A 1 170 ? -7.255 8.862 18.787 1.00 79.88 170 PHE A O 1
ATOM 1342 N N . LYS A 1 171 ? -6.808 10.910 17.976 1.00 75.12 171 LYS A N 1
ATOM 1343 C CA . LYS A 1 171 ? -5.495 11.040 18.627 1.00 75.12 171 LYS A CA 1
ATOM 1344 C C . LYS A 1 171 ? -5.594 11.172 20.144 1.00 75.12 171 LYS A C 1
ATOM 1346 O O . LYS A 1 171 ? -4.761 10.597 20.830 1.00 75.12 171 LYS A O 1
ATOM 1351 N N . GLU A 1 172 ? -6.583 11.889 20.671 1.00 70.69 172 GLU A N 1
ATOM 1352 C CA . GLU A 1 172 ? -6.806 12.068 22.115 1.00 70.69 172 GLU A CA 1
ATOM 1353 C C . GLU A 1 172 ? -7.092 10.737 22.812 1.00 70.69 172 GLU A C 1
ATOM 1355 O O . GLU A 1 172 ? -6.509 10.437 23.851 1.00 70.69 172 GLU A O 1
ATOM 1360 N N . GLN A 1 173 ? -7.913 9.891 22.190 1.00 65.88 173 GLN A N 1
ATOM 1361 C CA . GLN A 1 173 ? -8.235 8.555 22.694 1.00 65.88 173 GLN A CA 1
ATOM 1362 C C . GLN A 1 173 ? -7.065 7.558 22.554 1.00 65.88 173 GLN A C 1
ATOM 1364 O O . GLN A 1 173 ? -7.140 6.439 23.053 1.00 65.88 173 GLN A O 1
ATOM 1369 N N . HIS A 1 174 ? -5.990 7.974 21.877 1.00 62.09 174 HIS A N 1
ATOM 1370 C CA . HIS A 1 174 ? -4.743 7.241 21.642 1.00 62.09 174 HIS A CA 1
ATOM 1371 C C . HIS A 1 174 ? -3.510 7.900 22.268 1.00 62.09 174 HIS A C 1
ATOM 1373 O O . HIS A 1 174 ? -2.396 7.388 22.115 1.00 62.09 174 HIS A O 1
ATOM 1379 N N . ALA A 1 175 ? -3.673 9.032 22.957 1.00 54.56 175 ALA A N 1
ATOM 1380 C CA . ALA A 1 175 ? -2.584 9.618 23.712 1.00 54.56 175 ALA A CA 1
ATOM 1381 C C . ALA A 1 175 ? -2.185 8.607 24.796 1.00 54.56 175 ALA A C 1
ATOM 1383 O O . ALA A 1 175 ? -3.075 8.062 25.459 1.00 54.56 175 ALA A O 1
ATOM 1384 N N . PRO A 1 176 ? -0.881 8.321 24.983 1.00 49.12 176 PRO A N 1
ATOM 1385 C CA . PRO A 1 176 ? -0.458 7.452 26.068 1.00 49.12 176 PRO A CA 1
ATOM 1386 C C . PRO A 1 176 ? -1.055 8.013 27.356 1.00 49.12 176 PRO A C 1
ATOM 1388 O O . PRO A 1 176 ? -0.803 9.170 27.697 1.00 49.12 176 PRO A O 1
ATOM 1391 N N . HIS A 1 177 ? -1.891 7.222 28.035 1.00 43.84 177 HIS A N 1
ATOM 1392 C CA . HIS A 1 177 ? -2.330 7.559 29.381 1.00 43.84 177 HIS A CA 1
ATOM 1393 C C . HIS A 1 177 ? -1.060 7.787 30.195 1.00 43.84 177 HIS A C 1
ATOM 1395 O O . HIS A 1 177 ? -0.267 6.865 30.390 1.00 43.84 177 HIS A O 1
ATOM 1401 N N . ALA A 1 178 ? -0.823 9.038 30.590 1.00 37.66 178 ALA A N 1
ATOM 1402 C CA . ALA A 1 178 ? 0.220 9.344 31.542 1.00 37.66 178 ALA A CA 1
ATOM 1403 C C . ALA A 1 178 ? -0.118 8.544 32.797 1.00 37.66 178 ALA A C 1
ATOM 1405 O O . ALA A 1 178 ? -1.164 8.763 33.406 1.00 37.66 178 ALA A O 1
ATOM 1406 N N . ASP A 1 179 ? 0.740 7.582 33.123 1.00 35.06 179 ASP A N 1
ATOM 1407 C CA . ASP A 1 179 ? 0.682 6.841 34.373 1.00 35.06 179 ASP A CA 1
ATOM 1408 C C . ASP A 1 179 ? 0.517 7.870 35.504 1.00 35.06 179 ASP A C 1
ATOM 1410 O O . ASP A 1 179 ? 1.402 8.725 35.664 1.00 35.06 179 ASP A O 1
ATOM 1414 N N . PRO A 1 180 ? -0.584 7.863 36.279 1.00 38.84 180 PRO A N 1
ATOM 1415 C CA . PRO A 1 180 ? -0.689 8.708 37.450 1.00 38.84 180 PRO A CA 1
ATOM 1416 C C . PRO A 1 180 ? 0.258 8.125 38.501 1.00 38.84 180 PRO A C 1
ATOM 1418 O O . PRO A 1 180 ? -0.147 7.390 39.400 1.00 38.84 180 PRO A O 1
ATOM 1421 N N . LYS A 1 181 ? 1.559 8.416 38.378 1.00 41.59 181 LYS A N 1
ATOM 1422 C CA . LYS A 1 181 ? 2.535 8.126 39.425 1.00 41.59 181 LYS A CA 1
ATOM 1423 C C . LYS A 1 181 ? 2.171 8.959 40.648 1.00 41.59 181 LYS A C 1
ATOM 1425 O O . LYS A 1 181 ? 2.545 10.118 40.762 1.00 41.59 181 LYS A O 1
ATOM 1430 N N . ILE A 1 182 ? 1.403 8.320 41.527 1.00 44.88 182 ILE A N 1
ATOM 1431 C CA . ILE A 1 182 ? 1.698 8.136 42.947 1.00 44.88 182 ILE A CA 1
ATOM 1432 C C . ILE A 1 182 ? 2.433 9.346 43.530 1.00 44.88 182 ILE A C 1
ATOM 1434 O O . ILE A 1 182 ? 3.663 9.404 43.552 1.00 44.88 182 ILE A O 1
ATOM 1438 N N . THR A 1 183 ? 1.658 10.299 44.044 1.00 40.72 183 THR A N 1
ATOM 1439 C CA . THR A 1 183 ? 2.139 11.283 45.012 1.00 40.72 183 THR A CA 1
ATOM 1440 C C . THR A 1 183 ? 2.617 10.523 46.247 1.00 40.72 183 THR A C 1
ATOM 1442 O O . THR A 1 183 ? 1.832 10.206 47.139 1.00 40.72 183 THR A O 1
ATOM 1445 N N . VAL A 1 184 ? 3.907 10.191 46.297 1.00 41.69 184 VAL A N 1
ATOM 1446 C CA . VAL A 1 184 ? 4.557 9.797 47.546 1.00 41.69 184 VAL A CA 1
ATOM 1447 C C . VAL A 1 184 ? 4.541 11.036 48.433 1.00 41.69 184 VAL A C 1
ATOM 1449 O O . VAL A 1 184 ? 5.242 12.013 48.165 1.00 41.69 184 VAL A O 1
ATOM 1452 N N . ARG A 1 185 ? 3.686 11.014 49.459 1.00 41.44 185 ARG A N 1
ATOM 1453 C CA . ARG A 1 185 ? 3.765 11.951 50.579 1.00 41.44 185 ARG A CA 1
ATOM 1454 C C . ARG A 1 185 ? 5.166 11.824 51.179 1.00 41.44 185 ARG A C 1
ATOM 1456 O O . ARG A 1 185 ? 5.558 10.736 51.592 1.00 41.44 185 ARG A O 1
ATOM 1463 N N . LYS A 1 186 ? 5.927 12.916 51.156 1.00 43.31 186 LYS A N 1
ATOM 1464 C CA . LYS A 1 186 ? 7.070 13.092 52.049 1.00 43.31 186 LYS A CA 1
ATOM 1465 C C . LYS A 1 186 ? 6.496 13.514 53.396 1.00 43.31 186 LYS A C 1
ATOM 1467 O O . LYS A 1 186 ? 6.065 14.659 53.514 1.00 43.31 186 LYS A O 1
ATOM 1472 N N . ASP A 1 187 ? 6.46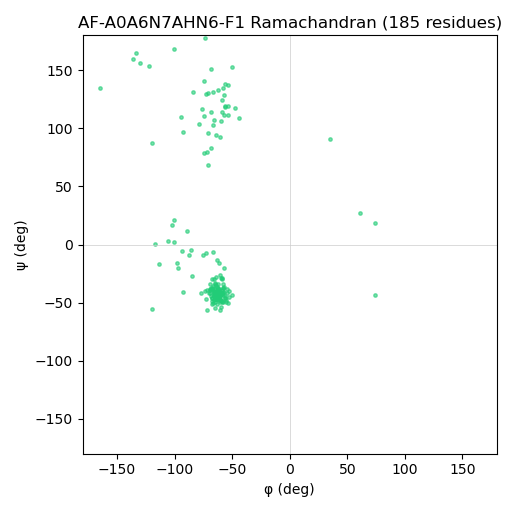3 12.573 54.329 1.00 51.75 187 ASP A N 1
ATOM 1473 C CA . ASP A 1 187 ? 6.557 12.873 55.757 1.00 51.75 187 ASP A CA 1
ATOM 1474 C C . ASP A 1 187 ? 8.047 12.929 56.139 1.00 51.75 187 ASP A C 1
ATOM 1476 O O . ASP A 1 187 ? 8.839 12.162 55.531 1.00 51.75 187 ASP A O 1
#

Mean predicted aligned error: 9.58 Å

Radius of gyration: 20.37 Å; Cα contacts (8 Å, |Δi|>4): 155; chains: 1; bounding box: 59×28×77 Å

pLDDT: mean 82.54, std 21.22, range [28.77, 98.56]

Sequence (187 aa):
MPVPAGKGYGCDPRSPAVVSGPGVTRRQAGYLRQSDARLFHAPFTAERVARLDADIGLAEQTETFSSRFSRLQDMLGHKFLPALLTALSEPPAPFVDHLDRAERLGWIRSSEAWLHMRAIRNQMVHPYMEDPLLLSDALNAAHAFVPDLLTTAESLVREVERRFGTEERFKEQHAPHADPKITVRKD

Solvent-accessible surface area (backbone atoms only — not comparable to full-atom values): 10915 Å² total; per-residue (Å²): 134,87,79,83,80,80,84,74,89,69,81,61,91,79,59,84,70,77,74,59,40,51,71,57,50,52,52,44,48,50,53,31,55,53,31,44,54,64,59,57,73,47,88,66,41,36,72,59,49,72,36,31,89,80,32,62,72,57,36,52,38,50,52,52,27,56,54,35,50,49,50,45,52,49,43,45,62,73,44,30,49,56,49,55,41,45,70,71,71,45,76,95,67,58,72,66,58,49,33,51,50,34,30,78,70,65,36,39,95,42,43,65,60,51,54,49,53,54,53,38,50,56,57,66,71,41,92,78,67,82,44,35,56,61,49,22,52,30,50,51,53,51,56,72,44,45,64,58,54,47,50,26,53,50,40,54,36,50,50,46,44,74,74,47,68,44,58,64,54,50,46,61,74,61,50,79,78,74,75,83,76,70,84,76,77,84,126

Foldseek 3Di:
DDDDDDDPPDDDPPDPPQQCALVNLVVLLVQLVVLLCVLPVDQQALVLLVCCVVDVPNVVSLCSNLVSLVVLLCSLQVGLLQLLCVLVVHDDDPSLVSQVVCCVVVLAVHSVLSVVLVVLSCQCPDPPCPDSHSNSVSSVSSSVCSVRSSSSSVSSNVSCCVPQVDRVSSVVSVPPPDPPPDPPDDD

Nearest PDB structures (foldseek):
  8xdj-assembly1_C  TM=5.794E-01  e=3.891E-02  Legionella pneumophila
  7aer-assembly1_B  TM=5.926E-01  e=5.392E-02  Shewanella oneidensis MR-1
  8xeh-assembly1_D  TM=5.855E-01  e=7.132E-02  Legionella pneumophila
  8tn1-assembly1_B  TM=5.419E-01  e=7.001E-01  synthetic construct

Secondary structure (DSSP, 8-state):
-PPPPP------TTS------HHHHHHHHHHHHHHHHHHTSS---HHHHTTTTT-HHHHHHHHHHHHHHHHHHHIIIIIIHHHHHHHTTPPP--HHHHHHHHHHTTSSS-HHHHHHHHHHHHHHT-TT---HHHHHHHHHHHHHHHHHHHHHHHHHHHHHHHHHSSHHHHHHTTS------------